Protein AF-A0A7S0G6J6-F1 (afdb_monomer_lite)

Sequence (186 aa):
PRSLKYQLGHYAPQFHGYTQQDAQELMAFLMDGLHEDLNRIMNKPVVEAVEGGRNEPDDLVAEKAWKNHKLRNDSIIVDLFHGQYKSTVICPTCEKVSVTFDPFMYLTLPLPARVEKTIEVTFVPLPIPNAGKQTPIKYAMKYIPNTTKMRELKHYVAEKTGRNPSKLVIAVKLIYNRLDSRMAFL

Secondary structure (DSSP, 8-state):
-HHHHHHHHHH-GGGSSSS---HHHHHHHHHHHHHHHT-S-SS-------EE-TTS-HHHHHHHHHHHHHTT--SHHHHHH-EEEEEEEE-TTT--EEEEEEEESS--PPPP----EEEEEEE-PPPPTTS--PPPEEEEEEE-TTTS-HHHHHHHHHHHHT--GGG--------TT---TT----

Organism: NCBI:txid101924

pLDDT: mean 85.44, std 15.85, range [28.41, 98.06]

InterPro domains:
  IPR001394 Peptidase C19, ubiquitin carboxyl-terminal hydrolase [PF00443] (1-172)
  IPR028889 Ubiquitin specific protease UPS, catalytic domain [PS50235] (1-186)
  IPR038765 Papain-like cysteine peptidase superfamily [SSF54001] (1-121)
  IPR050185 Ubiquitin carboxyl-terminal hydrolase [PTHR21646] (8-129)

Structure (mmCIF, N/CA/C/O backbone):
data_AF-A0A7S0G6J6-F1
#
_entry.id   AF-A0A7S0G6J6-F1
#
loop_
_atom_site.group_PDB
_atom_site.id
_atom_site.type_symbol
_atom_site.label_atom_id
_atom_site.label_alt_id
_atom_site.label_comp_id
_atom_site.label_asym_id
_atom_site.label_entity_id
_atom_site.label_seq_id
_atom_site.pdbx_PDB_ins_code
_atom_site.Cartn_x
_atom_site.Cartn_y
_atom_site.Cartn_z
_atom_site.occupancy
_atom_site.B_iso_or_equiv
_atom_site.auth_seq_id
_atom_site.auth_comp_id
_atom_site.auth_asym_id
_atom_site.auth_atom_id
_atom_site.pdbx_PDB_model_num
ATOM 1 N N . PRO A 1 1 ? 19.194 -18.603 11.637 1.00 87.94 1 PRO A N 1
ATOM 2 C CA . PRO A 1 1 ? 19.906 -18.480 10.335 1.00 87.94 1 PRO A CA 1
ATOM 3 C C . PRO A 1 1 ? 21.051 -17.440 10.402 1.00 87.94 1 PRO A C 1
ATOM 5 O O . PRO A 1 1 ? 20.869 -16.287 10.026 1.00 87.94 1 PRO A O 1
ATOM 8 N N . ARG A 1 2 ? 22.222 -17.832 10.940 1.00 94.44 2 ARG A N 1
ATOM 9 C CA . ARG A 1 2 ? 23.324 -16.898 11.269 1.00 94.44 2 ARG A CA 1
ATOM 10 C C . ARG A 1 2 ? 23.872 -16.150 10.046 1.00 94.44 2 ARG A C 1
ATOM 12 O O . ARG A 1 2 ? 23.971 -14.932 10.099 1.00 94.44 2 ARG A O 1
ATOM 19 N N . SER A 1 3 ? 24.151 -16.857 8.948 1.00 96.00 3 SER A N 1
ATOM 20 C CA . SER A 1 3 ? 24.692 -16.246 7.724 1.00 96.00 3 SER A CA 1
ATOM 21 C C . SER A 1 3 ? 23.719 -15.244 7.100 1.00 96.00 3 SER A C 1
ATOM 23 O O . SER A 1 3 ? 24.112 -14.129 6.785 1.00 96.00 3 SER A O 1
ATOM 25 N N . LEU A 1 4 ? 22.431 -15.599 7.011 1.00 93.81 4 LEU A N 1
ATOM 26 C CA . LEU A 1 4 ? 21.391 -14.695 6.510 1.00 93.81 4 LEU A CA 1
ATOM 27 C C . LEU A 1 4 ? 21.261 -13.441 7.385 1.00 93.81 4 LEU A C 1
ATOM 29 O O . LEU A 1 4 ? 21.213 -12.337 6.865 1.00 93.81 4 LEU A O 1
ATOM 33 N N . LYS A 1 5 ? 21.254 -13.595 8.716 1.00 94.56 5 LYS A N 1
ATOM 34 C CA . LYS A 1 5 ? 21.187 -12.466 9.658 1.00 94.56 5 LYS A CA 1
ATOM 35 C C . LYS A 1 5 ? 22.377 -11.516 9.505 1.00 94.56 5 LYS A C 1
ATOM 37 O O . LYS A 1 5 ? 22.199 -10.308 9.619 1.00 94.56 5 LYS A O 1
ATOM 42 N N . TYR A 1 6 ? 23.568 -12.060 9.263 1.00 94.69 6 TYR A N 1
ATOM 43 C CA . TYR A 1 6 ? 24.762 -11.260 9.010 1.00 94.69 6 TYR A CA 1
ATOM 44 C C . TYR A 1 6 ? 24.630 -10.450 7.714 1.00 94.69 6 TYR A C 1
ATOM 46 O O . TYR A 1 6 ? 24.825 -9.240 7.747 1.00 94.69 6 TYR A O 1
ATOM 54 N N . GLN A 1 7 ? 24.226 -11.093 6.612 1.00 94.19 7 GLN A N 1
ATOM 55 C CA . GLN A 1 7 ? 24.025 -10.415 5.325 1.00 94.19 7 GLN A CA 1
ATOM 56 C C . GLN A 1 7 ? 22.925 -9.349 5.407 1.00 94.19 7 GLN A C 1
ATOM 58 O O . GLN A 1 7 ? 23.150 -8.202 5.038 1.00 94.19 7 GLN A O 1
ATOM 63 N N . LEU A 1 8 ? 21.773 -9.674 6.000 1.00 94.25 8 LEU A N 1
ATOM 64 C CA . LEU A 1 8 ? 20.692 -8.710 6.233 1.00 94.25 8 LEU A CA 1
ATOM 65 C C . LEU A 1 8 ? 21.173 -7.483 7.011 1.00 94.25 8 LEU A C 1
ATOM 67 O O . LEU A 1 8 ? 20.914 -6.362 6.600 1.00 94.25 8 LEU A O 1
ATOM 71 N N . GLY A 1 9 ? 21.909 -7.685 8.107 1.00 93.88 9 GLY A N 1
ATOM 72 C CA . GLY A 1 9 ? 22.440 -6.586 8.915 1.00 93.88 9 GLY A CA 1
ATOM 73 C C . GLY A 1 9 ? 23.559 -5.785 8.243 1.00 93.88 9 GLY A C 1
ATOM 74 O O . GLY A 1 9 ? 23.909 -4.720 8.748 1.00 93.88 9 GLY A O 1
ATOM 75 N N . HIS A 1 10 ? 24.145 -6.296 7.157 1.00 93.88 10 HIS A N 1
ATOM 76 C CA . HIS A 1 10 ? 25.127 -5.579 6.346 1.00 93.88 10 HIS A CA 1
ATOM 77 C C . HIS A 1 10 ? 24.443 -4.606 5.378 1.00 93.88 10 HIS A C 1
ATOM 79 O O . HIS A 1 10 ? 24.839 -3.446 5.310 1.00 93.88 10 HIS A O 1
ATOM 85 N N . TYR A 1 11 ? 23.394 -5.056 4.682 1.00 93.38 11 TYR A N 1
ATOM 86 C CA . TYR A 1 11 ? 22.662 -4.229 3.715 1.00 93.38 11 TYR A CA 1
ATOM 87 C C . TYR A 1 11 ? 21.571 -3.352 4.353 1.00 93.38 11 TYR A C 1
ATOM 89 O O . TYR A 1 11 ? 21.269 -2.280 3.839 1.00 93.38 11 TYR A O 1
ATOM 97 N N . ALA A 1 12 ? 21.014 -3.769 5.491 1.00 94.00 12 ALA A N 1
ATOM 98 C CA . ALA A 1 12 ? 20.021 -3.031 6.268 1.00 94.00 12 ALA A CA 1
ATOM 99 C C . ALA A 1 12 ? 20.458 -2.956 7.744 1.00 94.00 12 ALA A C 1
ATOM 101 O O . ALA A 1 12 ? 20.149 -3.847 8.548 1.00 94.00 12 ALA A O 1
ATOM 102 N N . PRO A 1 13 ? 21.195 -1.894 8.130 1.00 93.50 13 PRO A N 1
ATOM 103 C CA . PRO A 1 13 ? 21.767 -1.750 9.468 1.00 93.50 13 PRO A CA 1
ATOM 104 C C . PRO A 1 13 ? 20.753 -1.823 10.618 1.00 93.50 13 PRO A C 1
ATOM 106 O O . PRO A 1 13 ? 21.118 -2.242 11.719 1.00 93.50 13 PRO A O 1
ATOM 109 N N . GLN A 1 14 ? 19.475 -1.488 10.391 1.00 93.25 14 GLN A N 1
ATOM 110 C CA . GLN A 1 14 ? 18.424 -1.628 11.408 1.00 93.25 14 GLN A CA 1
ATOM 111 C C . GLN A 1 14 ? 18.235 -3.084 11.869 1.00 93.25 14 GLN A C 1
ATOM 113 O O . GLN A 1 14 ? 17.872 -3.341 13.020 1.00 93.25 14 GLN A O 1
ATOM 118 N N . PHE A 1 15 ? 18.574 -4.053 11.013 1.00 94.31 15 PHE A N 1
ATOM 119 C CA . PHE A 1 15 ? 18.536 -5.476 11.334 1.00 94.31 15 PHE A CA 1
ATOM 120 C C . PHE A 1 15 ? 19.872 -6.002 11.872 1.00 94.31 15 PHE A C 1
ATOM 122 O O . PHE A 1 15 ? 20.008 -7.212 12.036 1.00 94.31 15 PHE A O 1
ATOM 129 N N . HIS A 1 16 ? 20.871 -5.161 12.170 1.00 92.88 16 HIS A N 1
ATOM 130 C CA . HIS A 1 16 ? 22.178 -5.615 12.669 1.00 92.88 16 HIS A CA 1
ATOM 131 C C . HIS A 1 16 ? 22.118 -6.124 14.119 1.00 92.88 16 HIS A C 1
ATOM 133 O O . HIS A 1 16 ? 22.737 -7.136 14.455 1.00 92.88 16 HIS A O 1
ATOM 139 N N . GLY A 1 17 ? 21.321 -5.470 14.967 1.00 91.81 17 GLY A N 1
ATOM 140 C CA . GLY A 1 17 ? 21.194 -5.787 16.390 1.00 91.81 17 GLY A CA 1
ATOM 141 C C . GLY A 1 17 ? 20.375 -7.045 16.707 1.00 91.81 17 GLY A C 1
ATOM 142 O O . GLY A 1 17 ? 20.085 -7.875 15.841 1.00 91.81 17 GLY A O 1
ATOM 143 N N . TYR A 1 18 ? 20.003 -7.166 17.983 1.00 93.19 18 TYR A N 1
ATOM 144 C CA . TYR A 1 18 ? 19.164 -8.243 18.534 1.00 93.19 18 TYR A CA 1
ATOM 145 C C . TYR A 1 18 ? 17.857 -7.717 19.149 1.00 93.19 18 TYR A C 1
ATOM 147 O O . TYR A 1 18 ? 17.201 -8.413 19.920 1.00 93.19 18 TYR A O 1
ATOM 155 N N . THR A 1 19 ? 17.492 -6.472 18.843 1.00 95.31 19 THR A N 1
ATOM 156 C CA . THR A 1 19 ? 16.206 -5.893 19.236 1.00 95.31 19 THR A CA 1
ATOM 157 C C . THR A 1 19 ? 15.068 -6.532 18.446 1.00 95.31 19 THR A C 1
ATOM 159 O O . THR A 1 19 ? 15.276 -7.089 17.368 1.00 95.31 19 THR A O 1
ATOM 162 N N . GLN A 1 20 ? 13.852 -6.452 18.987 1.00 96.25 20 GLN A N 1
ATOM 163 C CA . GLN A 1 20 ? 12.656 -6.805 18.225 1.00 96.25 20 GLN A CA 1
ATOM 164 C C . GLN A 1 20 ? 12.470 -5.813 17.073 1.00 96.25 20 GLN A C 1
ATOM 166 O O . GLN A 1 20 ? 12.792 -4.636 17.222 1.00 96.25 20 GLN A O 1
ATOM 171 N N . GLN A 1 21 ? 11.981 -6.312 15.940 1.00 95.38 21 GLN A N 1
ATOM 172 C CA . GLN A 1 21 ? 11.765 -5.545 14.714 1.00 95.38 21 GLN A CA 1
ATOM 173 C C . GLN A 1 21 ? 10.428 -5.936 14.088 1.00 95.38 21 GLN A C 1
ATOM 175 O O . GLN A 1 21 ? 9.896 -7.011 14.386 1.00 95.38 21 GLN A O 1
ATOM 180 N N . ASP A 1 22 ? 9.905 -5.077 13.218 1.00 95.75 22 ASP A N 1
ATOM 181 C CA . ASP A 1 22 ? 8.699 -5.373 12.452 1.00 95.75 22 ASP A CA 1
ATOM 182 C C . ASP A 1 22 ? 8.993 -6.442 11.385 1.00 95.75 22 ASP A C 1
ATOM 184 O O . ASP A 1 22 ? 9.907 -6.316 10.565 1.00 95.75 22 ASP A O 1
ATOM 188 N N . ALA A 1 23 ? 8.215 -7.525 11.400 1.00 95.94 23 ALA A N 1
ATOM 189 C CA . ALA A 1 23 ? 8.339 -8.602 10.426 1.00 95.94 23 ALA A CA 1
ATOM 190 C C . ALA A 1 23 ? 7.950 -8.149 9.011 1.00 95.94 23 ALA A C 1
ATOM 192 O O . ALA A 1 23 ? 8.493 -8.676 8.038 1.00 95.94 23 ALA A O 1
ATOM 193 N N . GLN A 1 24 ? 7.039 -7.180 8.889 1.00 95.75 24 GLN A N 1
ATOM 194 C CA . GLN A 1 24 ? 6.639 -6.620 7.602 1.00 95.75 24 GLN A CA 1
ATOM 195 C C . GLN A 1 24 ? 7.791 -5.834 6.971 1.00 95.75 24 GLN A C 1
ATOM 197 O O . GLN A 1 24 ? 8.056 -6.013 5.782 1.00 95.75 24 GLN A O 1
ATOM 202 N N . GLU A 1 25 ? 8.519 -5.043 7.762 1.00 94.94 25 GLU A N 1
ATOM 203 C CA . GLU A 1 25 ? 9.691 -4.305 7.281 1.00 94.94 25 GLU A CA 1
ATOM 204 C C . GLU A 1 25 ? 10.784 -5.270 6.806 1.00 94.94 25 GLU A C 1
ATOM 206 O O . GLU A 1 25 ? 11.332 -5.115 5.713 1.00 94.94 25 GLU A O 1
ATOM 211 N N . LEU A 1 26 ? 11.052 -6.321 7.589 1.00 95.69 26 LEU A N 1
ATOM 212 C CA . LEU A 1 26 ? 12.008 -7.361 7.212 1.00 95.69 26 LEU A CA 1
ATOM 213 C C . LEU A 1 26 ? 11.613 -8.061 5.904 1.00 95.69 26 LEU A C 1
ATOM 215 O O . LEU A 1 26 ? 12.465 -8.284 5.045 1.00 95.69 26 LEU A O 1
ATOM 219 N N . MET A 1 27 ? 10.337 -8.427 5.757 1.00 95.69 27 MET A N 1
ATOM 220 C CA . MET A 1 27 ? 9.818 -9.073 4.550 1.00 95.69 27 MET A CA 1
ATOM 221 C C . MET A 1 27 ? 9.979 -8.166 3.330 1.00 95.69 27 MET A C 1
ATOM 223 O O . MET A 1 27 ? 10.484 -8.623 2.308 1.00 95.69 27 MET A O 1
ATOM 227 N N . ALA A 1 28 ? 9.589 -6.894 3.446 1.00 95.06 28 ALA A N 1
ATOM 228 C CA . ALA A 1 28 ? 9.708 -5.922 2.367 1.00 95.06 28 ALA A CA 1
ATOM 229 C C . ALA A 1 28 ? 11.163 -5.771 1.909 1.00 95.06 28 ALA A C 1
ATOM 231 O O . ALA A 1 28 ? 11.443 -5.863 0.717 1.00 95.06 28 ALA A O 1
ATOM 232 N N . PHE A 1 29 ? 12.088 -5.622 2.861 1.00 95.19 29 PHE A N 1
ATOM 233 C CA . PHE A 1 29 ? 13.510 -5.506 2.562 1.00 95.19 29 PHE A CA 1
ATOM 234 C C . PHE A 1 29 ? 14.069 -6.764 1.887 1.00 95.19 29 PHE A C 1
ATOM 236 O O . PHE A 1 29 ? 14.786 -6.680 0.893 1.00 95.19 29 PHE A O 1
ATOM 243 N N . LEU A 1 30 ? 13.733 -7.945 2.412 1.00 95.12 30 LEU A N 1
ATOM 244 C CA . LEU A 1 30 ? 14.224 -9.203 1.860 1.00 95.12 30 LEU A CA 1
ATOM 245 C C . LEU A 1 30 ? 13.709 -9.436 0.437 1.00 95.12 30 LEU A C 1
ATOM 247 O O . LEU A 1 30 ? 14.468 -9.885 -0.416 1.00 95.12 30 LEU A O 1
ATOM 251 N N . MET A 1 31 ? 12.433 -9.155 0.179 1.00 96.00 31 MET A N 1
ATOM 252 C CA . MET A 1 31 ? 11.856 -9.345 -1.148 1.00 96.00 31 MET A CA 1
ATOM 253 C C . MET A 1 31 ? 12.401 -8.348 -2.172 1.00 96.00 31 MET A C 1
ATOM 255 O O . MET A 1 31 ? 12.616 -8.744 -3.313 1.00 96.00 31 MET A O 1
ATOM 259 N N . ASP A 1 32 ? 12.659 -7.101 -1.774 1.00 95.44 32 ASP A N 1
ATOM 260 C CA . ASP A 1 32 ? 13.317 -6.107 -2.630 1.00 95.44 32 ASP A CA 1
ATOM 261 C C . ASP A 1 32 ? 14.763 -6.520 -2.953 1.00 95.44 32 ASP A C 1
ATOM 263 O O . ASP A 1 32 ? 15.148 -6.577 -4.117 1.00 95.44 32 ASP A O 1
ATOM 267 N N . GLY A 1 33 ? 15.530 -6.956 -1.947 1.00 95.56 33 GLY A N 1
ATOM 268 C CA . GLY A 1 33 ? 16.883 -7.480 -2.162 1.00 95.56 33 GLY A CA 1
ATOM 269 C C . GLY A 1 33 ? 16.909 -8.701 -3.089 1.00 95.56 33 GLY A C 1
ATOM 270 O O . GLY A 1 33 ? 17.695 -8.750 -4.031 1.00 95.56 33 GLY A O 1
ATOM 271 N N . LEU A 1 34 ? 16.001 -9.663 -2.883 1.00 96.19 34 LEU A N 1
ATOM 272 C CA . LEU A 1 34 ? 15.860 -10.823 -3.771 1.00 96.19 34 LEU A CA 1
ATOM 273 C C . LEU A 1 34 ? 15.404 -10.430 -5.179 1.00 96.19 34 LEU A C 1
ATOM 275 O O . LEU A 1 34 ? 15.805 -11.075 -6.146 1.00 96.19 34 LEU A O 1
ATOM 279 N N . HIS A 1 35 ? 14.547 -9.416 -5.306 1.00 97.31 35 HIS A N 1
ATOM 280 C CA . HIS A 1 35 ? 14.129 -8.896 -6.601 1.00 97.31 35 HIS A CA 1
ATOM 281 C C . HIS A 1 35 ? 15.330 -8.349 -7.368 1.00 97.31 35 HIS A C 1
ATOM 283 O O . HIS A 1 35 ? 15.519 -8.734 -8.521 1.00 97.31 35 HIS A O 1
ATOM 289 N N . GLU A 1 36 ? 16.128 -7.495 -6.732 1.00 96.19 36 GLU A N 1
ATOM 290 C CA . GLU A 1 36 ? 17.290 -6.856 -7.347 1.00 96.19 36 GLU A CA 1
ATOM 291 C C . GLU A 1 36 ? 18.386 -7.870 -7.702 1.00 96.19 36 GLU A C 1
ATOM 293 O O . GLU A 1 36 ? 18.880 -7.852 -8.830 1.00 96.19 36 GLU A O 1
ATOM 298 N N . ASP A 1 37 ? 18.690 -8.822 -6.813 1.00 96.06 37 ASP A N 1
ATOM 299 C CA . ASP A 1 37 ? 19.673 -9.887 -7.073 1.00 96.06 37 ASP A CA 1
ATOM 300 C C . ASP A 1 37 ? 19.253 -10.825 -8.219 1.00 96.06 37 ASP A C 1
ATOM 302 O O . ASP A 1 37 ? 20.099 -11.403 -8.906 1.00 96.06 37 ASP A O 1
ATOM 306 N N . LEU A 1 38 ? 17.944 -11.002 -8.429 1.00 97.25 38 LEU A N 1
ATOM 307 C CA . LEU A 1 38 ? 17.377 -11.876 -9.462 1.00 97.25 38 LEU A CA 1
ATOM 308 C C . LEU A 1 38 ? 16.812 -11.097 -10.657 1.00 97.25 38 LEU A C 1
ATOM 310 O O . LEU A 1 38 ? 16.104 -11.681 -11.489 1.00 97.25 38 LEU A O 1
ATOM 314 N N . ASN A 1 39 ? 17.082 -9.794 -10.745 1.00 97.88 39 ASN A N 1
ATOM 315 C CA . ASN A 1 39 ? 16.586 -8.967 -11.832 1.00 97.88 39 ASN A CA 1
ATOM 316 C C . ASN A 1 39 ? 17.320 -9.329 -13.129 1.00 97.88 39 ASN A C 1
ATOM 318 O O . ASN A 1 39 ? 18.539 -9.230 -13.243 1.00 97.88 39 ASN A O 1
ATOM 322 N N . ARG A 1 40 ? 16.553 -9.745 -14.135 1.00 97.56 40 ARG A N 1
ATOM 323 C CA . ARG A 1 40 ? 17.022 -10.078 -15.484 1.00 97.56 40 ARG A CA 1
ATOM 324 C C . ARG A 1 40 ? 17.458 -8.814 -16.238 1.00 97.56 40 ARG A C 1
ATOM 326 O O . ARG A 1 40 ? 18.223 -8.904 -17.199 1.00 97.56 40 ARG A O 1
ATOM 333 N N . ILE A 1 41 ? 16.992 -7.637 -15.808 1.00 95.94 41 ILE A N 1
ATOM 334 C CA . ILE A 1 41 ? 17.378 -6.338 -16.365 1.00 95.94 41 ILE A CA 1
ATOM 335 C C . ILE A 1 41 ? 18.593 -5.779 -15.617 1.00 95.94 41 ILE A C 1
ATOM 337 O O . ILE A 1 41 ? 18.468 -5.208 -14.538 1.00 95.94 41 ILE A O 1
ATOM 341 N N . MET A 1 42 ? 19.769 -5.869 -16.240 1.00 93.06 42 MET A N 1
ATOM 342 C CA . MET A 1 42 ? 21.024 -5.370 -15.654 1.00 93.06 42 MET A CA 1
ATOM 343 C C . MET A 1 42 ? 21.201 -3.852 -15.809 1.00 93.06 42 MET A C 1
ATOM 345 O O . MET A 1 42 ? 21.699 -3.178 -14.913 1.00 93.06 42 MET A O 1
ATOM 349 N N . ASN A 1 43 ? 20.789 -3.301 -16.955 1.00 94.62 43 ASN A N 1
ATOM 350 C CA . ASN A 1 43 ? 20.910 -1.878 -17.272 1.00 94.62 43 ASN A CA 1
ATOM 351 C C . ASN A 1 43 ? 19.517 -1.261 -17.337 1.00 94.62 43 ASN A C 1
ATOM 353 O O . ASN A 1 43 ? 18.827 -1.399 -18.346 1.00 94.62 43 ASN A O 1
ATOM 357 N N . LYS A 1 44 ? 19.097 -0.599 -16.258 1.00 94.38 44 LYS A N 1
ATOM 358 C CA . LYS A 1 44 ? 17.747 -0.034 -16.150 1.00 94.38 44 LYS A CA 1
ATOM 359 C C . LYS A 1 44 ? 17.626 1.202 -17.057 1.00 94.38 44 LYS A C 1
ATOM 361 O O . LYS A 1 44 ? 18.280 2.207 -16.770 1.00 94.38 44 LYS A O 1
ATOM 366 N N . PRO A 1 45 ? 16.806 1.169 -18.125 1.00 93.81 45 PRO A N 1
ATOM 367 C CA . PRO A 1 45 ? 16.612 2.338 -18.973 1.00 93.81 45 PRO A CA 1
ATOM 368 C C . PRO A 1 45 ? 15.888 3.452 -18.210 1.00 93.81 45 PRO A C 1
ATOM 370 O O . PRO A 1 45 ? 15.161 3.205 -17.240 1.00 93.81 45 PRO A O 1
ATOM 373 N N . VAL A 1 46 ? 16.065 4.689 -18.677 1.00 91.69 46 VAL A N 1
ATOM 374 C CA . VAL A 1 46 ? 15.213 5.808 -18.264 1.00 91.69 46 VAL A CA 1
ATOM 375 C C . VAL A 1 46 ? 13.856 5.612 -18.925 1.00 91.69 46 VAL A C 1
ATOM 377 O O . VAL A 1 46 ? 13.769 5.442 -20.139 1.00 91.69 46 VAL A O 1
ATOM 380 N N . VAL A 1 47 ? 12.805 5.607 -18.115 1.00 92.25 47 VAL A N 1
ATOM 381 C CA . VAL A 1 47 ? 11.436 5.385 -18.569 1.00 92.25 47 VAL A CA 1
ATOM 382 C C . VAL A 1 47 ? 10.581 6.535 -18.066 1.00 92.25 47 VAL A C 1
ATOM 384 O O . VAL A 1 47 ? 10.663 6.902 -16.894 1.00 92.25 47 VAL A O 1
ATOM 387 N N . GLU A 1 48 ? 9.784 7.117 -18.956 1.00 90.00 48 GLU A N 1
ATOM 388 C CA . GLU A 1 48 ? 8.881 8.209 -18.606 1.00 90.00 48 GLU A CA 1
ATOM 389 C C . GLU A 1 48 ? 7.704 7.704 -17.767 1.00 90.00 48 GLU A C 1
ATOM 391 O O . GLU A 1 48 ? 7.192 6.593 -17.966 1.00 90.00 48 GLU A O 1
ATOM 396 N N . ALA A 1 49 ? 7.269 8.543 -16.827 1.00 87.19 49 ALA A N 1
ATOM 397 C CA . ALA A 1 49 ? 6.075 8.282 -16.043 1.00 87.19 49 ALA A CA 1
ATOM 398 C C . ALA A 1 49 ? 4.845 8.262 -16.959 1.00 87.19 49 ALA A C 1
ATOM 400 O O . ALA A 1 49 ? 4.686 9.104 -17.844 1.00 87.19 49 ALA A O 1
ATOM 401 N N . VAL A 1 50 ? 3.977 7.277 -16.744 1.00 90.88 50 VAL A N 1
ATOM 402 C CA . VAL A 1 50 ? 2.713 7.151 -17.465 1.00 90.88 50 VAL A CA 1
ATOM 403 C C . VAL A 1 50 ? 1.622 7.719 -16.571 1.00 90.88 50 VAL A C 1
ATOM 405 O O . VAL A 1 50 ? 1.325 7.148 -15.525 1.00 90.88 50 VAL A O 1
ATOM 408 N N . GLU A 1 51 ? 1.032 8.832 -16.992 1.00 89.31 51 GLU A N 1
ATOM 409 C CA . GLU A 1 51 ? -0.126 9.436 -16.337 1.00 89.31 51 GLU A CA 1
ATOM 410 C C . GLU A 1 51 ? -1.305 9.436 -17.309 1.00 89.31 51 GLU A C 1
ATOM 412 O O . GLU A 1 51 ? -1.170 9.891 -18.445 1.00 89.31 51 GLU A O 1
ATOM 417 N N . GLY A 1 52 ? -2.445 8.918 -16.859 1.00 89.12 52 GLY A N 1
ATOM 418 C CA . GLY A 1 52 ? -3.701 8.927 -17.598 1.00 89.12 52 GLY A CA 1
ATOM 419 C C . GLY A 1 52 ? -4.553 10.151 -17.265 1.00 89.12 52 GLY A C 1
ATOM 420 O O . GLY A 1 52 ? -4.624 10.600 -16.115 1.00 89.12 52 GLY A O 1
ATOM 421 N N . GLY A 1 53 ? -5.230 10.680 -18.283 1.00 88.31 53 GLY A N 1
ATOM 422 C CA . GLY A 1 53 ? -6.235 11.737 -18.141 1.00 88.31 53 GLY A CA 1
ATOM 423 C C . GLY A 1 53 ? -7.651 11.210 -17.870 1.00 88.31 53 GLY A C 1
ATOM 424 O O . GLY A 1 53 ? -7.926 10.019 -17.960 1.00 88.31 53 GLY A O 1
ATOM 425 N N . ARG A 1 54 ? -8.601 12.123 -17.604 1.00 85.38 54 ARG A N 1
ATOM 426 C CA . ARG A 1 54 ? -10.017 11.799 -17.298 1.00 85.38 54 ARG A CA 1
ATOM 427 C C . ARG A 1 54 ? -10.710 10.928 -18.363 1.00 85.38 54 ARG A C 1
ATOM 429 O O . ARG A 1 54 ? -11.609 10.173 -18.019 1.00 85.38 54 ARG A O 1
ATOM 436 N N . ASN A 1 55 ? -10.324 11.070 -19.630 1.00 87.75 55 ASN A N 1
ATOM 437 C CA . ASN A 1 55 ? -10.984 10.417 -20.767 1.00 87.75 55 ASN A CA 1
ATOM 438 C C . ASN A 1 55 ? -10.136 9.299 -21.393 1.00 87.75 55 ASN A C 1
ATOM 440 O O . ASN A 1 55 ? -10.486 8.801 -22.462 1.00 87.75 55 ASN A O 1
ATOM 444 N N . GLU A 1 56 ? -9.009 8.939 -20.781 1.00 89.50 56 GLU A N 1
ATOM 445 C CA . GLU A 1 56 ? -8.162 7.869 -21.299 1.00 89.50 56 GLU A CA 1
ATOM 446 C C . GLU A 1 56 ? -8.628 6.506 -20.770 1.00 89.50 56 GLU A C 1
ATOM 448 O O . GLU A 1 56 ? -8.977 6.400 -19.592 1.00 89.50 56 GLU A O 1
ATOM 453 N N . PRO A 1 57 ? -8.654 5.456 -21.610 1.00 94.19 57 PRO A N 1
ATOM 454 C CA . PRO A 1 57 ? -9.015 4.119 -21.157 1.00 94.19 57 PRO A CA 1
ATOM 455 C C . PRO A 1 57 ? -7.994 3.577 -20.155 1.00 94.19 57 PRO A C 1
ATOM 457 O O . PRO A 1 57 ? -6.818 3.417 -20.488 1.00 94.19 57 PRO A O 1
ATOM 460 N N . ASP A 1 58 ? -8.467 3.240 -18.955 1.00 94.69 58 ASP A N 1
ATOM 461 C CA . ASP A 1 58 ? -7.648 2.709 -17.862 1.00 94.69 58 ASP A CA 1
ATOM 462 C C . ASP A 1 58 ? -6.777 1.526 -18.300 1.00 94.69 58 ASP A C 1
ATOM 464 O O . ASP A 1 58 ? -5.590 1.504 -17.993 1.00 94.69 58 ASP A O 1
ATOM 468 N N . ASP A 1 59 ? -7.335 0.580 -19.062 1.00 95.56 59 ASP A N 1
ATOM 469 C CA . ASP A 1 59 ? -6.628 -0.633 -19.490 1.00 95.56 59 ASP A CA 1
ATOM 470 C C . ASP A 1 59 ? -5.377 -0.318 -20.327 1.00 95.56 59 ASP A C 1
ATOM 472 O O . ASP A 1 59 ? -4.332 -0.946 -20.154 1.00 95.56 59 ASP A O 1
ATOM 476 N N . LEU A 1 60 ? -5.449 0.697 -21.199 1.00 94.81 60 LEU A N 1
ATOM 477 C CA . LEU A 1 60 ? -4.322 1.100 -22.048 1.00 94.81 60 LEU A CA 1
ATOM 478 C C . LEU A 1 60 ? -3.223 1.782 -21.230 1.00 94.81 60 LEU A C 1
ATOM 480 O O . LEU A 1 60 ? -2.032 1.534 -21.446 1.00 94.81 60 LEU A O 1
ATOM 484 N N . VAL A 1 61 ? -3.618 2.641 -20.287 1.00 95.31 61 VAL A N 1
ATOM 485 C CA . VAL A 1 61 ? -2.690 3.346 -19.394 1.00 95.31 61 VAL A CA 1
ATOM 486 C C . VAL A 1 61 ? -2.023 2.344 -18.445 1.00 95.31 61 VAL A C 1
ATOM 488 O O . VAL A 1 61 ? -0.802 2.383 -18.280 1.00 95.31 61 VAL A O 1
ATOM 491 N N . ALA A 1 62 ? -2.793 1.399 -17.899 1.00 96.62 62 ALA A N 1
ATOM 492 C CA . ALA A 1 62 ? -2.318 0.314 -17.047 1.00 96.62 62 ALA A CA 1
ATOM 493 C C . ALA A 1 62 ? -1.307 -0.579 -17.774 1.00 96.62 62 ALA A C 1
ATOM 495 O O . ALA A 1 62 ? -0.208 -0.806 -17.260 1.00 96.62 62 ALA A O 1
ATOM 496 N N . GLU A 1 63 ? -1.630 -1.028 -18.993 1.00 96.88 63 GLU A N 1
ATOM 497 C CA . GLU A 1 63 ? -0.741 -1.868 -19.800 1.00 96.88 63 GLU A CA 1
ATOM 498 C C . GLU A 1 63 ? 0.561 -1.131 -20.140 1.00 96.88 63 GLU A C 1
ATOM 500 O O . GLU A 1 63 ? 1.650 -1.703 -20.026 1.00 96.88 63 GLU A O 1
ATOM 505 N N . LYS A 1 64 ? 0.479 0.153 -20.515 1.00 95.94 64 LYS A N 1
ATOM 506 C CA . LYS A 1 64 ? 1.663 0.980 -20.784 1.00 95.94 64 LYS A CA 1
ATOM 507 C C . LYS A 1 64 ? 2.520 1.155 -19.527 1.00 95.94 64 LYS A C 1
ATOM 509 O O . LYS A 1 64 ? 3.736 0.975 -19.594 1.00 95.94 64 LYS A O 1
ATOM 514 N N . ALA A 1 65 ? 1.905 1.447 -18.382 1.00 96.62 65 ALA A N 1
ATOM 515 C CA . ALA A 1 65 ? 2.601 1.562 -17.103 1.00 96.62 65 ALA A CA 1
ATOM 516 C C . ALA A 1 65 ? 3.254 0.233 -16.685 1.00 96.62 65 ALA A C 1
ATOM 518 O O . ALA A 1 65 ? 4.397 0.221 -16.228 1.00 96.62 65 ALA A O 1
ATOM 519 N N . TRP A 1 66 ? 2.581 -0.898 -16.911 1.00 97.19 66 TRP A N 1
ATOM 520 C CA . TRP A 1 66 ? 3.116 -2.219 -16.587 1.00 97.19 66 TRP A CA 1
ATOM 521 C C . TRP A 1 66 ? 4.281 -2.614 -17.496 1.00 97.19 66 TRP A C 1
ATOM 523 O O . TRP A 1 66 ? 5.301 -3.110 -17.017 1.00 97.19 66 TRP A O 1
ATOM 533 N N . LYS A 1 67 ? 4.183 -2.331 -18.801 1.00 96.44 67 LYS A N 1
ATOM 534 C CA . LYS A 1 67 ? 5.309 -2.483 -19.738 1.00 96.44 67 LYS A CA 1
ATOM 535 C C . LYS A 1 67 ? 6.509 -1.658 -19.274 1.00 96.44 67 LYS A C 1
ATOM 537 O O . LYS A 1 67 ? 7.612 -2.192 -19.197 1.00 96.44 67 LYS A O 1
ATOM 542 N N . ASN A 1 68 ? 6.283 -0.403 -18.889 1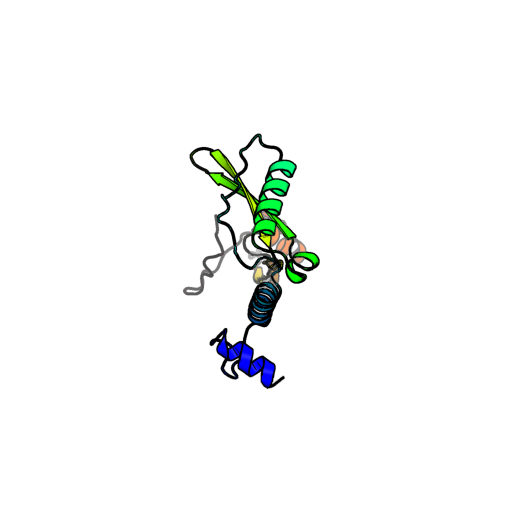.00 96.12 68 ASN A N 1
ATOM 543 C CA . ASN A 1 68 ? 7.317 0.484 -18.358 1.00 96.12 68 ASN A CA 1
ATOM 544 C C . ASN A 1 68 ? 7.958 -0.053 -17.066 1.00 96.12 68 ASN A C 1
ATOM 546 O O . ASN A 1 68 ? 9.180 0.010 -16.919 1.00 96.12 68 ASN A O 1
ATOM 550 N N . HIS A 1 69 ? 7.165 -0.637 -16.163 1.00 96.75 69 HIS A N 1
ATOM 551 C CA . HIS A 1 69 ? 7.671 -1.328 -14.973 1.00 96.75 69 HIS A CA 1
ATOM 552 C C . HIS A 1 69 ? 8.548 -2.531 -15.350 1.00 96.75 69 HIS A C 1
ATOM 554 O O . HIS A 1 69 ? 9.685 -2.629 -14.885 1.00 96.75 69 HIS A O 1
ATOM 560 N N . LYS A 1 70 ? 8.079 -3.395 -16.261 1.00 96.44 70 LYS A N 1
ATOM 561 C CA . LYS A 1 70 ? 8.816 -4.589 -16.712 1.00 96.44 70 LYS A CA 1
ATOM 562 C C . LYS A 1 70 ? 10.104 -4.284 -17.480 1.00 96.44 70 LYS A C 1
ATOM 564 O O . LYS A 1 70 ? 11.022 -5.094 -17.447 1.00 96.44 70 LYS A O 1
ATOM 569 N N . LEU A 1 71 ? 10.214 -3.119 -18.125 1.00 96.62 71 LEU A N 1
ATOM 570 C CA . LEU A 1 71 ? 11.463 -2.678 -18.766 1.00 96.62 71 LEU A CA 1
ATOM 571 C C . LEU A 1 71 ? 12.612 -2.478 -17.771 1.00 96.62 71 LEU A C 1
ATOM 573 O O . LEU A 1 71 ? 13.771 -2.474 -18.179 1.00 96.62 71 LEU A O 1
ATOM 577 N N . ARG A 1 72 ? 12.304 -2.268 -16.487 1.00 96.69 72 ARG A N 1
ATOM 578 C CA . ARG A 1 72 ? 13.291 -2.031 -15.422 1.00 96.69 72 ARG A CA 1
ATOM 579 C C . ARG A 1 72 ? 13.341 -3.170 -14.406 1.00 96.69 72 ARG A C 1
ATOM 581 O O . ARG A 1 72 ? 14.375 -3.362 -13.770 1.00 96.69 72 ARG A O 1
ATOM 588 N N . ASN A 1 73 ? 12.235 -3.896 -14.259 1.00 97.19 73 ASN A N 1
ATOM 589 C CA . ASN A 1 73 ? 12.017 -4.872 -13.203 1.00 97.19 73 ASN A CA 1
ATOM 590 C C . ASN A 1 73 ? 11.468 -6.169 -13.807 1.00 97.19 73 ASN A C 1
ATOM 592 O O . ASN A 1 73 ? 10.268 -6.287 -14.061 1.00 97.19 73 ASN A O 1
ATOM 596 N N . ASP A 1 74 ? 12.339 -7.155 -14.009 1.00 97.31 74 ASP A N 1
ATOM 597 C CA . ASP A 1 74 ? 11.948 -8.470 -14.519 1.00 97.31 74 ASP A CA 1
ATOM 598 C C . ASP A 1 74 ? 12.625 -9.565 -13.698 1.00 97.31 74 ASP A C 1
ATOM 600 O O . ASP A 1 74 ? 13.823 -9.794 -13.802 1.00 97.31 74 ASP A O 1
ATOM 604 N N . SER A 1 75 ? 11.872 -10.230 -12.828 1.00 98.06 75 SER A N 1
ATOM 605 C CA . SER A 1 75 ? 12.398 -11.279 -11.950 1.00 98.06 75 SER A CA 1
ATOM 606 C C . SER A 1 75 ? 11.273 -12.210 -11.517 1.00 98.06 75 SER A C 1
ATOM 608 O O . SER A 1 75 ? 10.097 -11.865 -11.635 1.00 98.06 75 SER A O 1
ATOM 610 N N . ILE A 1 76 ? 11.628 -13.335 -10.895 1.00 97.56 76 ILE A N 1
ATOM 611 C CA . ILE A 1 76 ? 10.635 -14.229 -10.287 1.00 97.56 76 ILE A CA 1
ATOM 612 C C . ILE A 1 76 ? 9.801 -13.541 -9.191 1.00 97.56 76 ILE A C 1
ATOM 614 O O . ILE A 1 76 ? 8.643 -13.896 -8.991 1.00 97.56 76 ILE A O 1
ATOM 618 N N . ILE A 1 77 ? 10.354 -12.533 -8.504 1.00 97.75 77 ILE A N 1
ATOM 619 C CA . ILE A 1 77 ? 9.612 -11.768 -7.494 1.00 97.75 77 ILE A CA 1
ATOM 620 C C . ILE A 1 77 ? 8.517 -10.927 -8.155 1.00 97.75 77 ILE A C 1
ATOM 622 O O . ILE A 1 77 ? 7.388 -10.898 -7.668 1.00 97.75 77 ILE A O 1
ATOM 626 N N . VAL A 1 78 ? 8.821 -10.312 -9.301 1.00 97.44 78 VAL A N 1
ATOM 627 C CA . VAL A 1 78 ? 7.834 -9.570 -10.101 1.00 97.44 78 VAL A CA 1
ATOM 628 C C . VAL A 1 78 ? 6.756 -10.514 -10.619 1.00 97.44 78 VAL A C 1
ATOM 630 O O . VAL A 1 78 ? 5.575 -10.206 -10.499 1.00 97.44 78 VAL A O 1
ATOM 633 N N . ASP A 1 79 ? 7.156 -11.679 -11.128 1.00 96.56 79 ASP A N 1
ATOM 634 C CA . ASP A 1 79 ? 6.241 -12.671 -11.699 1.00 96.56 79 ASP A CA 1
ATOM 635 C C . ASP A 1 79 ? 5.233 -13.217 -10.663 1.00 96.56 79 ASP A C 1
ATOM 637 O O . ASP A 1 79 ? 4.096 -13.525 -11.017 1.00 96.56 79 ASP A O 1
ATOM 641 N N . LEU A 1 80 ? 5.635 -13.345 -9.392 1.00 97.56 80 LEU A N 1
ATOM 642 C CA . LEU A 1 80 ? 4.822 -13.983 -8.347 1.00 97.56 80 LEU A CA 1
ATOM 643 C C . LEU A 1 80 ? 4.111 -13.007 -7.407 1.00 97.56 80 LEU A C 1
ATOM 645 O O . LEU A 1 80 ? 3.026 -13.322 -6.918 1.00 97.56 80 LEU A O 1
ATOM 649 N N . PHE A 1 81 ? 4.729 -11.867 -7.101 1.00 97.25 81 PHE A N 1
ATOM 650 C CA . PHE A 1 81 ? 4.281 -10.998 -6.011 1.00 97.25 81 PHE A CA 1
ATOM 651 C C . PHE A 1 81 ? 3.920 -9.590 -6.456 1.00 97.25 81 PHE A C 1
ATOM 653 O O . PHE A 1 81 ? 3.234 -8.895 -5.708 1.00 97.25 81 PHE A O 1
ATOM 660 N N . HIS A 1 82 ? 4.357 -9.144 -7.638 1.00 97.69 82 HIS A N 1
ATOM 661 C CA . HIS A 1 82 ? 4.017 -7.796 -8.065 1.00 97.69 82 HIS A CA 1
ATOM 662 C C . HIS A 1 82 ? 2.614 -7.747 -8.672 1.00 97.69 82 HIS A C 1
ATOM 664 O O . HIS A 1 82 ? 2.289 -8.480 -9.602 1.00 97.69 82 HIS A O 1
ATOM 670 N N . GLY A 1 83 ? 1.800 -6.830 -8.163 1.00 96.56 83 GLY A N 1
ATOM 671 C CA . GLY A 1 83 ? 0.550 -6.387 -8.767 1.00 96.56 83 GLY A CA 1
ATOM 672 C C . GLY A 1 83 ? 0.622 -4.912 -9.150 1.00 96.56 83 GLY A C 1
ATOM 673 O O . GLY A 1 83 ? 1.687 -4.295 -9.105 1.00 96.56 83 GLY A O 1
ATOM 674 N N . GLN A 1 84 ? -0.524 -4.337 -9.509 1.00 97.12 84 GLN A N 1
ATOM 675 C CA . GLN A 1 84 ? -0.638 -2.935 -9.904 1.00 97.12 84 GLN A CA 1
ATOM 676 C C . GLN A 1 84 ? -1.869 -2.286 -9.257 1.00 97.12 84 GLN A C 1
ATOM 678 O O . GLN A 1 84 ? -2.969 -2.840 -9.300 1.00 97.12 84 GLN A O 1
ATOM 683 N N . TYR A 1 85 ? -1.685 -1.121 -8.640 1.00 96.00 85 TYR A N 1
ATOM 684 C CA . TYR A 1 85 ? -2.765 -0.265 -8.160 1.00 96.00 85 TYR A CA 1
ATOM 685 C C . TYR A 1 85 ? -3.253 0.655 -9.269 1.00 96.00 85 TYR A C 1
ATOM 687 O O . TYR A 1 85 ? -2.479 1.046 -10.132 1.00 96.00 85 TYR A O 1
ATOM 695 N N . LYS A 1 86 ? -4.515 1.076 -9.180 1.00 95.44 86 LYS A N 1
ATOM 696 C CA . LYS A 1 86 ? -5.004 2.283 -9.844 1.00 95.44 86 LYS A CA 1
ATOM 697 C C . LYS A 1 86 ? -5.150 3.382 -8.795 1.00 95.44 86 LYS A C 1
ATOM 699 O O . LYS A 1 86 ? -6.035 3.307 -7.941 1.00 95.44 86 LYS A O 1
ATOM 704 N N . SER A 1 87 ? -4.318 4.407 -8.884 1.00 94.88 87 SER A N 1
ATOM 705 C CA . SER A 1 87 ? -4.371 5.591 -8.031 1.00 94.88 87 SER A CA 1
ATOM 706 C C . SER A 1 87 ? -5.062 6.716 -8.798 1.00 94.88 87 SER A C 1
ATOM 708 O O . SER A 1 87 ? -4.713 7.009 -9.936 1.00 94.88 87 SER A O 1
ATOM 710 N N . THR A 1 88 ? -6.079 7.347 -8.211 1.00 95.19 88 THR A N 1
ATOM 711 C CA . THR A 1 88 ? -6.774 8.485 -8.833 1.00 95.19 88 THR A CA 1
ATOM 712 C C . THR A 1 88 ? -6.742 9.675 -7.895 1.00 95.19 88 THR A C 1
ATOM 714 O O . THR A 1 88 ? -7.323 9.641 -6.810 1.00 95.19 88 THR A O 1
ATOM 717 N N . VAL A 1 89 ? -6.073 10.738 -8.332 1.00 95.12 89 VAL A N 1
ATOM 718 C CA . VAL A 1 89 ? -5.973 11.998 -7.598 1.00 95.12 89 VAL A CA 1
ATOM 719 C C . VAL A 1 89 ? -6.778 13.054 -8.339 1.00 95.12 89 VAL A C 1
ATOM 721 O O . VAL A 1 89 ? -6.568 13.300 -9.526 1.00 95.12 89 VAL A O 1
ATOM 724 N N . ILE A 1 90 ? -7.707 13.688 -7.627 1.00 95.75 90 ILE A N 1
ATOM 725 C CA . ILE A 1 90 ? -8.533 14.774 -8.152 1.00 95.75 90 ILE A CA 1
ATOM 726 C C . ILE A 1 90 ? -8.152 16.045 -7.407 1.00 95.75 90 ILE A C 1
ATOM 728 O O . ILE A 1 90 ? -8.281 16.117 -6.183 1.00 95.75 90 ILE A O 1
ATOM 732 N N . CYS A 1 91 ? -7.672 17.052 -8.136 1.00 95.25 91 CYS A N 1
ATOM 733 C CA . CYS A 1 91 ? -7.386 18.348 -7.537 1.00 95.25 91 CYS A CA 1
ATOM 734 C C . CYS A 1 91 ? -8.702 19.015 -7.095 1.00 95.25 91 CYS A C 1
ATOM 736 O O . CYS A 1 91 ? -9.572 19.222 -7.941 1.00 95.25 91 CYS A O 1
ATOM 738 N N . PRO A 1 92 ? -8.858 19.411 -5.819 1.00 95.38 92 PRO A N 1
ATOM 739 C CA . PRO A 1 92 ? -10.098 20.022 -5.337 1.00 95.38 92 PRO A CA 1
ATOM 740 C C . PRO A 1 92 ? -10.327 21.446 -5.869 1.00 95.38 92 PRO A C 1
ATOM 742 O O . PRO A 1 92 ? -11.434 21.958 -5.765 1.00 95.38 92 PRO A O 1
ATOM 745 N N . THR A 1 93 ? -9.294 22.093 -6.420 1.00 97.25 93 THR A N 1
ATOM 746 C CA . THR A 1 93 ? -9.368 23.481 -6.902 1.00 97.25 93 THR A CA 1
ATOM 747 C C . THR A 1 93 ? -9.643 23.565 -8.400 1.00 97.25 93 THR A C 1
ATOM 749 O O . THR A 1 93 ? -10.473 24.359 -8.825 1.00 97.25 93 THR A O 1
ATOM 752 N N . CYS A 1 94 ? -8.926 22.779 -9.213 1.00 94.88 94 CYS A N 1
ATOM 753 C CA . CYS A 1 94 ? -9.025 22.833 -10.677 1.00 94.88 94 CYS A CA 1
ATOM 754 C C . CYS A 1 94 ? -9.678 21.593 -11.301 1.00 94.88 94 CYS A C 1
ATOM 756 O O . CYS A 1 94 ? -9.715 21.483 -12.522 1.00 94.88 94 CYS A O 1
ATOM 758 N N . GLU A 1 95 ? -10.130 20.637 -10.482 1.00 93.88 95 GLU A N 1
ATOM 759 C CA . GLU A 1 95 ? -10.780 19.383 -10.896 1.00 93.88 95 GLU A CA 1
ATOM 760 C C . GLU A 1 95 ? -9.971 18.500 -11.861 1.00 93.88 95 GLU A C 1
ATOM 762 O O . GLU A 1 95 ? -10.491 17.515 -12.404 1.00 93.88 95 GLU A O 1
ATOM 767 N N . LYS A 1 96 ? -8.680 18.808 -12.058 1.00 93.38 96 LYS A N 1
ATOM 768 C CA . LYS A 1 96 ? -7.768 17.971 -12.834 1.00 93.38 96 LYS A CA 1
ATOM 769 C C . LYS A 1 96 ? -7.721 16.584 -12.201 1.00 93.38 96 LYS A C 1
ATOM 771 O O . LYS A 1 96 ? -7.438 16.447 -11.011 1.00 93.38 96 LYS A O 1
ATOM 776 N N . VAL A 1 97 ? -7.990 15.579 -13.026 1.00 93.81 97 VAL A N 1
ATOM 777 C CA . VAL A 1 97 ? -7.877 14.165 -12.672 1.00 93.81 97 VAL A CA 1
ATOM 778 C C . VAL A 1 97 ? -6.530 13.672 -13.174 1.00 93.81 97 VAL A C 1
ATOM 780 O O . VAL A 1 97 ? -6.217 13.860 -14.350 1.00 93.81 97 VAL A O 1
ATOM 783 N N . SER A 1 98 ? -5.753 13.069 -12.283 1.00 93.88 98 SER A N 1
ATOM 784 C CA . SER A 1 98 ? -4.557 12.304 -12.623 1.00 93.88 98 SER A CA 1
ATOM 785 C C . SER A 1 98 ? -4.772 10.858 -12.200 1.00 93.88 98 SER A C 1
ATOM 787 O O . SER A 1 98 ? -5.125 10.594 -11.044 1.00 93.88 98 SER A O 1
ATOM 789 N N . VAL A 1 99 ? -4.617 9.941 -13.153 1.00 95.69 99 VAL A N 1
ATOM 790 C CA . VAL A 1 99 ? -4.678 8.499 -12.921 1.00 95.69 99 VAL A CA 1
ATOM 791 C C . VAL A 1 99 ? -3.281 7.922 -13.115 1.00 95.69 99 VAL A C 1
ATOM 793 O O . VAL A 1 99 ? -2.702 8.058 -14.190 1.00 95.69 99 VAL A O 1
ATOM 796 N N . THR A 1 100 ? -2.750 7.256 -12.095 1.00 95.44 100 THR A N 1
ATOM 797 C CA . THR A 1 100 ? -1.468 6.543 -12.164 1.00 95.44 100 THR A CA 1
ATOM 798 C C . THR A 1 100 ? -1.669 5.071 -11.847 1.00 95.44 100 THR A C 1
ATOM 800 O O . THR A 1 100 ? -2.597 4.693 -11.125 1.00 95.44 100 THR A O 1
ATOM 803 N N . PHE A 1 101 ? -0.802 4.235 -12.416 1.00 96.88 101 PHE A N 1
ATOM 804 C CA . PHE A 1 101 ? -0.833 2.798 -12.202 1.00 96.88 101 PHE A CA 1
ATOM 805 C C . PHE A 1 101 ? 0.475 2.312 -11.589 1.00 96.88 101 PHE A C 1
ATOM 807 O O . PHE A 1 101 ? 1.465 2.098 -12.290 1.00 96.88 101 PHE A O 1
ATOM 814 N N . ASP A 1 102 ? 0.458 2.140 -10.272 1.00 94.88 102 ASP A N 1
ATOM 815 C CA . ASP A 1 102 ? 1.662 1.957 -9.468 1.00 94.88 102 ASP A CA 1
ATOM 816 C C . ASP A 1 102 ? 1.874 0.471 -9.134 1.00 94.88 102 ASP A C 1
ATOM 818 O O . ASP A 1 102 ? 0.947 -0.179 -8.641 1.00 94.88 102 ASP A O 1
ATOM 822 N N . PRO A 1 103 ? 3.063 -0.105 -9.382 1.00 95.75 103 PRO A N 1
ATOM 823 C CA . PRO A 1 103 ? 3.349 -1.480 -8.998 1.00 95.75 103 PRO A CA 1
ATOM 824 C C . PRO A 1 103 ? 3.401 -1.621 -7.469 1.00 95.75 103 PRO A C 1
ATOM 826 O O . PRO A 1 103 ? 3.908 -0.744 -6.770 1.00 95.75 103 PRO A O 1
ATOM 829 N N . PHE A 1 104 ? 2.929 -2.748 -6.941 1.00 95.94 104 PHE A N 1
ATOM 830 C CA . PHE A 1 104 ? 3.033 -3.085 -5.517 1.00 95.94 104 PHE A CA 1
ATOM 831 C C . PHE A 1 104 ? 3.455 -4.537 -5.337 1.00 95.94 104 PHE A C 1
ATOM 833 O O . PHE A 1 104 ? 3.192 -5.355 -6.205 1.00 95.94 104 PHE A O 1
ATOM 840 N N . MET A 1 105 ? 4.055 -4.868 -4.196 1.00 95.81 105 MET A N 1
ATOM 841 C CA . MET A 1 105 ? 4.491 -6.233 -3.862 1.00 95.81 105 MET A CA 1
ATOM 842 C C . MET A 1 105 ? 3.642 -6.879 -2.753 1.00 95.81 105 MET A C 1
ATOM 844 O O . MET A 1 105 ? 3.523 -8.097 -2.659 1.00 95.81 105 MET A O 1
ATOM 848 N N . TYR A 1 106 ? 3.041 -6.062 -1.890 1.00 94.88 106 TYR A N 1
ATOM 849 C CA . TYR A 1 106 ? 2.177 -6.491 -0.794 1.00 94.88 106 TYR A CA 1
ATOM 850 C C . TYR A 1 106 ? 1.135 -5.407 -0.498 1.00 94.88 106 TYR A C 1
ATOM 852 O O . TYR A 1 106 ? 1.301 -4.250 -0.882 1.00 94.88 106 TYR A O 1
ATOM 860 N N . LEU A 1 107 ? 0.059 -5.784 0.197 1.00 94.44 107 LEU A N 1
ATOM 861 C CA . LEU A 1 107 ? -1.029 -4.882 0.573 1.00 94.44 107 LEU A CA 1
ATOM 862 C C . LEU A 1 107 ? -1.004 -4.626 2.082 1.00 94.44 107 LEU A C 1
ATOM 864 O O . LEU A 1 107 ? -1.216 -5.546 2.873 1.00 94.44 107 LEU A O 1
ATOM 868 N N . THR A 1 108 ? -0.825 -3.370 2.484 1.00 92.44 108 THR A N 1
ATOM 869 C CA . THR A 1 108 ? -1.032 -2.957 3.877 1.00 92.44 108 THR A CA 1
ATOM 870 C C . THR A 1 108 ? -2.478 -2.518 4.053 1.00 92.44 108 THR A C 1
ATOM 872 O O . THR A 1 108 ? -2.912 -1.525 3.471 1.00 92.44 108 THR A O 1
ATOM 875 N N . LEU A 1 109 ? -3.240 -3.263 4.854 1.00 92.25 109 LEU A N 1
ATOM 876 C CA . LEU A 1 109 ? -4.660 -2.999 5.065 1.00 92.25 109 LEU A CA 1
ATOM 877 C C . LEU A 1 109 ? -4.890 -2.273 6.396 1.00 92.25 109 LEU A C 1
ATOM 879 O O . LEU A 1 109 ? -4.428 -2.749 7.437 1.00 92.25 109 LEU A O 1
ATOM 883 N N . PRO A 1 110 ? -5.632 -1.151 6.407 1.00 89.00 110 PRO A N 1
ATOM 884 C CA . PRO A 1 110 ? -6.002 -0.503 7.652 1.00 89.00 110 PRO A CA 1
ATOM 885 C C . PRO A 1 110 ? -6.990 -1.382 8.422 1.00 89.00 110 PRO A C 1
ATOM 887 O O . PRO A 1 110 ? -7.970 -1.887 7.869 1.00 89.00 110 PRO A O 1
ATOM 890 N N . LEU A 1 111 ? -6.770 -1.523 9.728 1.00 85.88 111 LEU A N 1
ATOM 891 C CA . LEU A 1 111 ? -7.752 -2.164 10.591 1.00 85.88 111 LEU A CA 1
ATOM 892 C C . LEU A 1 111 ? -8.960 -1.233 10.781 1.00 85.88 111 LEU A C 1
ATOM 894 O O . LEU A 1 111 ? -8.778 -0.037 11.034 1.00 85.88 111 LEU A O 1
ATOM 898 N N . PRO A 1 112 ? -10.201 -1.748 10.705 1.00 80.31 112 PRO A N 1
ATOM 899 C CA . PRO A 1 112 ? -11.383 -0.952 10.993 1.00 80.31 112 PRO A CA 1
ATOM 900 C C . PRO A 1 112 ? -11.298 -0.350 12.399 1.00 80.31 112 PRO A C 1
ATOM 902 O O . PRO A 1 112 ? -11.234 -1.069 13.393 1.00 80.31 112 PRO A O 1
ATOM 905 N N . ALA A 1 113 ? -11.377 0.977 12.502 1.00 69.62 113 ALA A N 1
ATOM 906 C CA . ALA A 1 113 ? -11.308 1.705 13.772 1.00 69.62 113 ALA A CA 1
ATOM 907 C C . ALA A 1 113 ? -12.576 1.565 14.644 1.00 69.62 113 ALA A C 1
ATOM 909 O O . ALA A 1 113 ? -12.867 2.448 15.453 1.00 69.62 113 ALA A O 1
ATOM 910 N N . ARG A 1 114 ? -13.357 0.484 14.489 1.00 65.94 114 ARG A N 1
ATOM 911 C CA . ARG A 1 114 ? -14.567 0.208 15.282 1.00 65.94 114 ARG A CA 1
ATOM 912 C C . ARG A 1 114 ? -14.180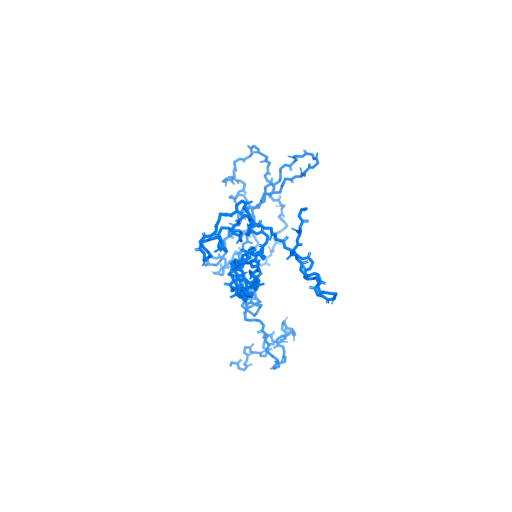 -0.226 16.695 1.00 65.94 114 ARG A C 1
ATOM 914 O O . ARG A 1 114 ? -14.414 -1.355 17.110 1.00 65.94 114 ARG A O 1
ATOM 921 N N . VAL A 1 115 ? -13.566 0.686 17.436 1.00 70.94 115 VAL A N 1
ATOM 922 C CA . V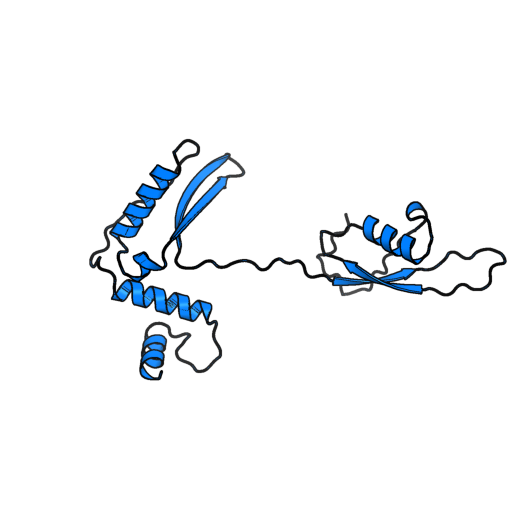AL A 1 115 ? -13.333 0.522 18.862 1.00 70.94 115 VAL A CA 1
ATOM 923 C C . VAL A 1 115 ? -14.652 0.842 19.551 1.00 70.94 115 VAL A C 1
ATOM 925 O O . VAL A 1 115 ? -15.000 2.009 19.738 1.00 70.94 115 VAL A O 1
ATOM 928 N N . GLU A 1 116 ? -15.407 -0.200 19.889 1.00 79.06 116 GLU A N 1
ATOM 929 C CA . GLU A 1 116 ? -16.526 -0.078 20.820 1.00 79.06 116 GLU A CA 1
ATOM 930 C C . GLU A 1 116 ? -15.983 0.451 22.152 1.00 79.06 116 GLU A C 1
ATOM 932 O O . GLU A 1 116 ? -15.225 -0.224 22.851 1.00 79.06 116 GLU A O 1
ATOM 937 N N . LYS A 1 117 ? -16.352 1.680 22.506 1.00 81.12 117 LYS A N 1
ATOM 938 C CA . LYS A 1 117 ? -16.100 2.243 23.832 1.00 81.12 117 LYS A CA 1
ATOM 939 C C . LYS A 1 117 ? -17.329 2.019 24.704 1.00 81.12 117 LYS A C 1
ATOM 941 O O . LYS A 1 117 ? -18.446 1.930 24.208 1.00 81.12 117 LYS A O 1
ATOM 946 N N . THR A 1 118 ? -17.137 1.945 26.016 1.00 83.81 118 THR A N 1
ATOM 947 C CA . THR A 1 118 ? -18.249 1.877 26.975 1.00 83.81 118 THR A CA 1
ATOM 948 C C . THR A 1 118 ? -18.411 3.233 27.654 1.00 83.81 118 THR A C 1
ATOM 950 O O . THR A 1 118 ? -17.424 3.815 28.101 1.00 83.81 118 THR A O 1
ATOM 953 N N . ILE A 1 119 ? -19.638 3.749 27.715 1.00 84.38 119 ILE A N 1
ATOM 954 C CA . ILE A 1 119 ? -20.010 4.940 28.485 1.00 84.38 119 ILE A CA 1
ATOM 955 C C . ILE A 1 119 ? -20.898 4.534 29.661 1.00 84.38 119 ILE A C 1
ATOM 957 O O . ILE A 1 119 ? -21.836 3.752 29.505 1.00 84.38 119 ILE A O 1
ATOM 961 N N . GLU A 1 120 ? -20.593 5.067 30.843 1.00 84.19 120 GLU A N 1
ATOM 962 C CA . GLU A 1 120 ? -21.439 4.935 32.027 1.00 84.19 120 GLU A CA 1
ATOM 963 C C . GLU A 1 120 ? -22.463 6.075 32.048 1.00 84.19 120 GLU A C 1
ATOM 965 O O . GLU A 1 120 ? -22.113 7.255 32.079 1.00 84.19 120 GLU A O 1
ATOM 970 N N . VAL A 1 121 ? -23.743 5.719 32.030 1.00 85.00 121 VAL A N 1
ATOM 971 C CA . VAL A 1 121 ? -24.876 6.641 32.057 1.00 85.00 121 VAL A CA 1
ATOM 972 C C . VAL A 1 121 ? -25.610 6.460 33.376 1.00 85.00 121 VAL A C 1
ATOM 974 O O . VAL A 1 121 ? -26.092 5.374 33.683 1.00 85.00 121 VAL A O 1
ATOM 977 N N . THR A 1 122 ? -25.724 7.528 34.160 1.00 84.94 122 THR A N 1
ATOM 978 C CA . THR A 1 122 ? -26.544 7.517 35.377 1.00 84.94 122 THR A CA 1
ATOM 979 C C . THR A 1 122 ? -27.928 8.067 35.057 1.00 84.94 122 THR A C 1
ATOM 981 O O . THR A 1 122 ? -28.080 9.246 34.743 1.00 84.94 122 THR A O 1
ATOM 984 N N . PHE A 1 123 ? -28.944 7.218 35.146 1.00 84.94 123 PHE A N 1
ATOM 985 C CA . PHE A 1 123 ? -30.337 7.625 35.103 1.00 84.94 123 PHE A CA 1
ATOM 986 C C . PHE A 1 123 ? -30.763 8.130 36.480 1.00 84.94 123 PHE A C 1
ATOM 988 O O . PHE A 1 123 ? -30.744 7.387 37.463 1.00 84.94 123 PHE A O 1
ATOM 995 N N . VAL A 1 124 ? -31.169 9.396 36.539 1.00 85.31 124 VAL A N 1
ATOM 996 C CA . VAL A 1 124 ? -31.737 10.015 37.736 1.00 85.31 124 VAL A CA 1
ATOM 997 C C . VAL A 1 124 ? -33.220 10.257 37.464 1.00 85.31 124 VAL A C 1
ATOM 999 O O . VAL A 1 124 ? -33.547 11.129 36.656 1.00 85.31 124 VAL 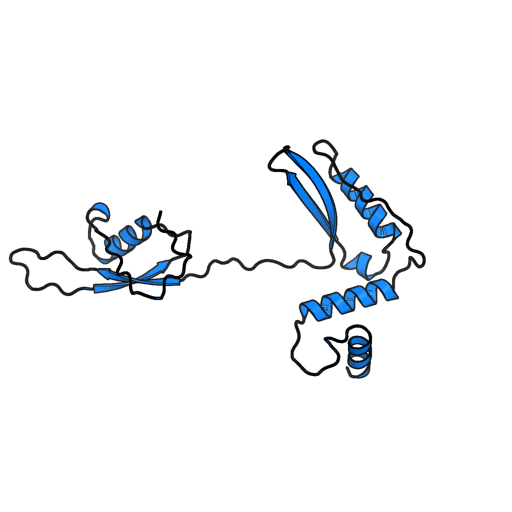A O 1
ATOM 1002 N N . PRO A 1 125 ? -34.132 9.485 38.073 1.00 79.38 125 PRO A N 1
ATOM 1003 C CA . PRO A 1 125 ? -35.552 9.752 37.919 1.00 79.38 125 PRO A CA 1
ATOM 1004 C C . PRO A 1 125 ? -35.926 11.078 38.589 1.00 79.38 125 PRO A C 1
ATOM 1006 O O . PRO A 1 125 ? -35.408 11.422 39.653 1.00 79.38 125 PRO A O 1
ATOM 1009 N N . LEU A 1 126 ? -36.842 11.824 37.967 1.00 76.56 126 LEU A N 1
ATOM 1010 C CA . LEU A 1 126 ? -37.356 13.060 38.553 1.00 76.56 126 LEU A CA 1
ATOM 1011 C C . LEU A 1 126 ? -38.124 12.757 39.851 1.00 76.56 126 LEU A C 1
ATOM 1013 O O . LEU A 1 126 ? -38.850 11.758 39.896 1.00 76.56 126 LEU A O 1
ATOM 1017 N N . PRO A 1 127 ? -38.011 13.613 40.885 1.00 71.31 127 PRO A N 1
ATOM 1018 C CA . PRO A 1 127 ? -38.801 13.477 42.101 1.00 71.31 127 PRO A CA 1
ATOM 1019 C C . PRO A 1 127 ? -40.292 13.511 41.755 1.00 71.31 127 PRO A C 1
ATOM 1021 O O . PRO A 1 127 ? -40.767 14.464 41.139 1.00 71.31 127 PRO A O 1
ATOM 1024 N N . ILE A 1 128 ? -41.027 12.468 42.134 1.00 69.94 128 ILE A N 1
ATOM 1025 C CA . ILE A 1 128 ? -42.483 12.424 41.981 1.00 69.94 128 ILE A CA 1
ATOM 1026 C C . ILE A 1 128 ? -43.083 12.762 43.352 1.00 69.94 128 ILE A C 1
ATOM 1028 O O . ILE A 1 128 ? -42.712 12.103 44.327 1.00 69.94 128 ILE A O 1
ATOM 1032 N N . PRO A 1 129 ? -43.991 13.751 43.462 1.00 65.81 129 PRO A N 1
ATOM 1033 C CA . PRO A 1 129 ? -44.692 14.027 44.713 1.00 65.81 129 PRO A CA 1
ATOM 1034 C C . PRO A 1 129 ? -45.366 12.751 45.233 1.00 65.81 129 PRO A C 1
ATOM 1036 O O . PRO A 1 129 ? -46.029 12.052 44.470 1.00 65.81 129 PRO A O 1
ATOM 1039 N N . ASN A 1 130 ? -45.181 12.437 46.516 1.00 65.62 130 ASN A N 1
ATOM 1040 C CA . ASN A 1 130 ? -45.714 11.246 47.197 1.00 65.62 130 ASN A CA 1
ATOM 1041 C C . ASN A 1 130 ? -45.147 9.882 46.755 1.00 65.62 130 ASN A C 1
ATOM 1043 O O . ASN A 1 130 ? -45.540 8.862 47.318 1.00 65.62 130 ASN A O 1
ATOM 1047 N N . ALA A 1 131 ? -44.194 9.831 45.820 1.00 61.97 131 ALA A N 1
ATOM 1048 C CA . ALA A 1 131 ? -43.362 8.645 45.643 1.00 61.97 131 ALA A CA 1
ATOM 1049 C C . ALA A 1 131 ? -42.111 8.815 46.512 1.00 61.97 131 ALA A C 1
ATOM 1051 O O . ALA A 1 131 ? -41.471 9.864 46.475 1.00 61.97 131 ALA A O 1
ATOM 1052 N N . GLY A 1 132 ? -41.759 7.803 47.306 1.00 67.06 132 GLY A N 1
ATOM 1053 C CA . GLY A 1 132 ? -40.557 7.834 48.143 1.00 67.06 132 GLY A CA 1
ATOM 1054 C C . GLY A 1 132 ? -39.266 8.144 47.364 1.00 67.06 132 GLY A C 1
ATOM 1055 O O . GLY A 1 132 ? -39.238 8.214 46.135 1.00 67.06 132 GLY A O 1
ATOM 1056 N N . LYS A 1 133 ? -38.161 8.322 48.095 1.00 67.44 133 LYS A N 1
ATOM 1057 C CA . LYS A 1 133 ? -36.846 8.655 47.528 1.00 67.44 133 LYS A CA 1
ATOM 1058 C C . LYS A 1 133 ? -36.424 7.612 46.481 1.00 67.44 133 LYS A C 1
ATOM 1060 O O . LYS A 1 133 ? -36.128 6.474 46.827 1.00 67.44 133 LYS A O 1
ATOM 1065 N N . GLN A 1 134 ? -36.381 8.006 45.209 1.0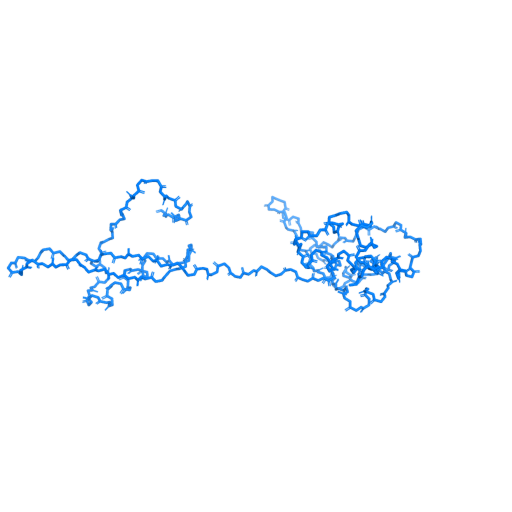0 71.12 134 GLN A N 1
ATOM 1066 C CA . GLN A 1 134 ? -35.916 7.140 44.124 1.00 71.12 134 GLN A CA 1
ATOM 1067 C C . GLN A 1 134 ? -34.389 7.192 44.030 1.00 71.12 134 GLN A C 1
ATOM 1069 O O . GLN A 1 134 ? -33.782 8.259 44.154 1.00 71.12 134 GLN A O 1
ATOM 1074 N N . THR A 1 135 ? -33.759 6.038 43.833 1.00 78.25 135 THR A N 1
ATOM 1075 C CA . THR A 1 135 ? -32.303 5.918 43.729 1.00 78.25 135 THR A CA 1
ATOM 1076 C C . THR A 1 135 ? -31.846 6.036 42.270 1.00 78.25 135 THR A C 1
ATOM 1078 O O . THR A 1 135 ? -32.496 5.492 41.375 1.00 78.25 135 THR A O 1
ATOM 1081 N N . PRO A 1 136 ? -30.734 6.744 41.994 1.00 84.50 136 PRO A N 1
ATOM 1082 C CA . PRO A 1 136 ? -30.131 6.755 40.665 1.00 84.50 136 PRO A CA 1
ATOM 1083 C C . PRO A 1 136 ? -29.687 5.356 40.226 1.00 84.50 136 PRO A C 1
ATOM 1085 O O . PRO A 1 136 ? -29.135 4.601 41.026 1.00 84.50 136 PRO A O 1
ATOM 1088 N N . ILE A 1 137 ? -29.874 5.037 38.944 1.00 86.19 137 ILE A N 1
ATOM 1089 C CA . ILE A 1 137 ? -29.491 3.748 38.351 1.00 86.19 137 ILE A CA 1
ATOM 1090 C C . ILE A 1 137 ? -28.375 3.979 37.338 1.00 86.19 137 ILE A C 1
ATOM 1092 O O . ILE A 1 137 ? -28.466 4.876 36.503 1.00 86.19 137 ILE A O 1
ATOM 1096 N N . LYS A 1 138 ? -27.324 3.162 37.392 1.00 87.69 138 LYS A N 1
ATOM 1097 C CA . LYS A 1 138 ? -26.201 3.221 36.453 1.00 87.69 138 LYS A CA 1
ATOM 1098 C C . LYS A 1 138 ? -26.376 2.192 35.344 1.00 87.69 138 LYS A C 1
ATOM 1100 O O . LYS A 1 138 ? -26.655 1.028 35.614 1.00 87.69 138 LYS A O 1
ATOM 1105 N N . TYR A 1 139 ? -26.156 2.620 34.110 1.00 86.62 139 TYR A N 1
ATOM 1106 C CA . TYR A 1 139 ? -26.155 1.784 32.919 1.00 86.62 139 TYR A CA 1
ATOM 1107 C C . TYR A 1 139 ? -24.813 1.908 32.209 1.00 86.62 139 TYR A C 1
ATOM 1109 O O . TYR A 1 139 ? -24.303 3.009 32.035 1.00 86.62 139 TYR A O 1
ATOM 1117 N N . ALA A 1 140 ? -24.262 0.788 31.757 1.00 87.56 140 ALA A N 1
ATOM 1118 C CA . ALA A 1 140 ? -23.144 0.777 30.826 1.00 87.56 140 ALA A CA 1
ATOM 1119 C C . ALA A 1 140 ? -23.698 0.581 29.411 1.00 87.56 140 ALA A C 1
ATOM 1121 O O . ALA A 1 140 ? -24.450 -0.367 29.166 1.00 87.56 140 ALA A O 1
ATOM 1122 N N . MET A 1 141 ? -23.362 1.485 28.495 1.00 84.75 141 MET A N 1
ATOM 1123 C CA . MET A 1 141 ? -23.730 1.388 27.084 1.00 84.75 141 MET A CA 1
ATOM 1124 C C . MET A 1 141 ? -22.466 1.336 26.237 1.00 84.75 141 MET A C 1
ATOM 1126 O O . MET A 1 141 ? -21.550 2.134 26.430 1.00 84.75 141 MET A O 1
ATOM 1130 N N . LYS A 1 142 ? -22.426 0.422 25.270 1.00 85.12 142 LYS A N 1
ATOM 1131 C CA . LYS A 1 142 ? -21.390 0.426 24.240 1.00 85.12 142 LYS A CA 1
ATOM 1132 C C . LYS A 1 142 ? -21.739 1.436 23.149 1.00 85.12 142 LYS A C 1
ATOM 1134 O O . LYS A 1 142 ? -22.894 1.522 22.742 1.00 85.12 142 LYS A O 1
ATOM 1139 N N . TYR A 1 143 ? -20.751 2.176 22.667 1.00 82.56 143 TYR A N 1
ATOM 1140 C CA . TYR A 1 143 ? -20.906 3.141 21.586 1.00 82.56 143 TYR A CA 1
ATOM 1141 C C . TYR A 1 143 ? -19.666 3.161 20.690 1.00 82.56 143 TYR A C 1
ATOM 1143 O O . TYR A 1 143 ? -18.562 2.815 21.116 1.00 82.56 143 TYR A O 1
ATOM 1151 N N . ILE A 1 144 ? -19.842 3.603 19.448 1.00 80.38 144 ILE A N 1
ATOM 1152 C CA . ILE A 1 144 ? -18.751 3.806 18.495 1.00 80.38 144 ILE A CA 1
ATOM 1153 C C . ILE A 1 144 ? -18.493 5.317 18.393 1.00 80.38 144 ILE A C 1
ATOM 1155 O O . ILE A 1 144 ? -19.408 6.062 18.017 1.00 80.38 144 ILE A O 1
ATOM 1159 N N . PRO A 1 145 ? -17.278 5.801 18.722 1.00 73.62 145 PRO A N 1
ATOM 1160 C CA . PRO A 1 145 ? -16.929 7.214 18.586 1.00 73.62 145 PRO A CA 1
ATOM 1161 C C . PRO A 1 145 ? -17.232 7.752 17.181 1.00 73.62 145 PRO A C 1
ATOM 1163 O O . PRO A 1 145 ? -17.052 7.045 16.190 1.00 73.62 145 PRO A O 1
ATOM 1166 N N . ASN A 1 146 ? -17.703 9.000 17.093 1.00 69.94 146 ASN A N 1
ATOM 1167 C CA . ASN A 1 146 ? -18.050 9.698 15.842 1.00 69.94 146 ASN A CA 1
ATOM 1168 C C . ASN A 1 146 ? -19.140 9.037 14.975 1.00 69.94 146 ASN A C 1
ATOM 1170 O O . ASN A 1 146 ? -19.430 9.528 13.888 1.00 69.94 146 ASN A O 1
ATOM 1174 N N . THR A 1 147 ? -19.759 7.951 15.446 1.00 76.94 147 THR A N 1
ATOM 1175 C CA . THR A 1 147 ? -20.795 7.211 14.708 1.00 76.94 147 THR A CA 1
ATOM 1176 C C . THR A 1 147 ? -22.100 7.156 15.497 1.00 76.94 147 THR A C 1
ATOM 1178 O O . THR A 1 147 ? -23.153 7.506 14.968 1.00 76.94 147 THR A O 1
ATOM 1181 N N . THR A 1 148 ? -22.040 6.764 16.775 1.00 78.06 148 THR A N 1
ATOM 1182 C CA . THR A 1 148 ? -23.221 6.659 17.644 1.00 78.06 148 THR A CA 1
ATOM 1183 C C . THR A 1 148 ? -23.752 8.044 18.003 1.00 78.06 148 THR A C 1
ATOM 1185 O O . THR A 1 148 ? -23.048 8.852 18.615 1.00 78.06 148 THR A O 1
ATOM 1188 N N . LYS A 1 149 ? -25.015 8.321 17.660 1.00 81.88 149 LYS A N 1
ATOM 1189 C CA . LYS A 1 149 ? -25.660 9.608 17.968 1.00 81.88 149 LYS A CA 1
ATOM 1190 C C . LYS A 1 149 ? -26.287 9.613 19.362 1.00 81.88 149 LYS A C 1
ATOM 1192 O O . LYS A 1 149 ? -26.749 8.594 19.866 1.00 81.88 149 LYS A O 1
ATOM 1197 N N . MET A 1 150 ? -26.453 10.805 19.940 1.00 76.19 150 MET A N 1
ATOM 1198 C CA . MET A 1 150 ? -27.102 10.994 21.250 1.00 76.19 150 MET A CA 1
ATOM 1199 C C . MET A 1 150 ? -28.538 10.431 21.316 1.00 76.19 150 MET A C 1
ATOM 1201 O O . MET A 1 150 ? -29.021 10.037 22.377 1.00 76.19 150 MET A O 1
ATOM 1205 N N . ARG A 1 151 ? -29.228 10.355 20.170 1.00 82.44 151 ARG A N 1
ATOM 1206 C CA . ARG A 1 151 ? -30.557 9.736 20.055 1.00 82.44 151 ARG A CA 1
ATOM 1207 C C . ARG A 1 151 ? -30.534 8.257 20.450 1.00 82.44 151 ARG A C 1
ATOM 1209 O O . ARG A 1 151 ? -31.439 7.805 21.141 1.00 82.44 151 ARG A O 1
ATOM 1216 N N . GLU A 1 152 ? -29.503 7.523 20.043 1.00 83.38 152 GLU A N 1
ATOM 1217 C CA . GLU A 1 152 ? -29.350 6.098 20.359 1.00 83.38 152 GLU A CA 1
ATOM 1218 C C . GLU A 1 152 ? -29.161 5.886 21.863 1.00 83.38 152 GLU A C 1
ATOM 1220 O O . GLU A 1 152 ? -29.756 4.976 22.433 1.00 83.38 152 GLU A O 1
ATOM 1225 N N . LEU A 1 153 ? -28.445 6.798 22.531 1.00 82.75 153 LEU A N 1
ATOM 1226 C CA . LEU A 1 153 ? -28.296 6.782 23.986 1.00 82.75 153 LEU A CA 1
ATOM 1227 C C . LEU A 1 153 ? -29.633 7.004 24.707 1.00 82.75 153 LEU A C 1
ATOM 1229 O O . LEU A 1 153 ? -29.944 6.291 25.662 1.00 82.75 153 LEU A O 1
ATOM 1233 N N . LYS A 1 154 ? -30.470 7.938 24.227 1.00 84.12 154 LYS A N 1
ATOM 1234 C CA . LYS A 1 154 ? -31.826 8.130 24.775 1.00 84.12 154 LYS A CA 1
ATOM 1235 C C . LYS A 1 154 ? -32.695 6.891 24.595 1.00 84.12 154 LYS A C 1
ATOM 1237 O O . LYS A 1 154 ? -33.396 6.523 25.532 1.00 84.12 154 LYS A O 1
ATOM 1242 N N . HIS A 1 155 ? -32.654 6.254 23.425 1.00 87.75 155 HIS A N 1
ATOM 1243 C CA . HIS A 1 155 ? -33.421 5.030 23.183 1.00 87.75 155 HIS A CA 1
ATOM 1244 C C . HIS A 1 155 ? -32.962 3.878 24.077 1.00 87.75 155 HIS A C 1
ATOM 1246 O O . HIS A 1 155 ? -33.808 3.228 24.683 1.00 87.75 155 HIS A O 1
ATOM 1252 N N . TYR A 1 156 ? -31.651 3.689 24.239 1.00 86.88 156 TYR A N 1
ATOM 1253 C CA . TYR A 1 156 ? -31.101 2.652 25.111 1.00 86.88 156 TYR A CA 1
ATOM 1254 C C . TYR A 1 156 ? -31.560 2.812 26.569 1.00 86.88 156 TYR A C 1
ATOM 1256 O O . TYR A 1 156 ? -32.042 1.867 27.192 1.00 86.88 156 TYR A O 1
ATOM 1264 N N . VAL A 1 157 ? -31.472 4.030 27.116 1.00 86.12 157 VAL A N 1
ATOM 1265 C CA . VAL A 1 157 ? -31.927 4.303 28.490 1.00 86.12 157 VAL A CA 1
ATOM 1266 C C . VAL A 1 157 ? -33.448 4.184 28.603 1.00 86.12 157 VAL A C 1
ATOM 1268 O O . VAL A 1 157 ? -33.946 3.653 29.593 1.00 86.12 157 VAL A O 1
ATOM 1271 N N . ALA A 1 158 ? -34.199 4.652 27.606 1.00 86.94 158 ALA A N 1
ATOM 1272 C CA . ALA A 1 158 ? -35.657 4.557 27.570 1.00 86.94 158 ALA A CA 1
ATOM 1273 C C . ALA A 1 158 ? -36.154 3.107 27.599 1.00 86.94 158 ALA A C 1
ATOM 1275 O O . ALA A 1 158 ? -37.051 2.793 28.380 1.00 86.94 158 ALA A O 1
ATOM 1276 N N . GLU A 1 159 ? -35.535 2.226 26.812 1.00 89.00 159 GLU A N 1
ATOM 1277 C CA . GLU A 1 159 ? -35.840 0.794 26.784 1.00 89.00 159 GLU A CA 1
ATOM 1278 C C . GLU A 1 159 ? -35.586 0.143 28.150 1.00 89.00 159 GLU A C 1
ATOM 1280 O O . GLU A 1 159 ? -36.444 -0.566 28.671 1.00 89.00 159 GLU A O 1
ATOM 1285 N N . LYS A 1 160 ? -34.447 0.448 28.788 1.00 86.00 160 LYS A N 1
ATOM 1286 C CA . LYS A 1 160 ? -34.100 -0.110 30.106 1.00 86.00 160 LYS A CA 1
ATOM 1287 C C . LYS A 1 160 ? -34.934 0.447 31.259 1.00 86.00 160 LYS A C 1
ATOM 1289 O O . LYS A 1 160 ? -35.120 -0.238 32.259 1.00 86.00 160 LYS A O 1
ATOM 1294 N N . THR A 1 161 ? -35.425 1.678 31.141 1.00 83.50 161 THR A N 1
ATOM 1295 C CA . THR A 1 161 ? -36.179 2.363 32.208 1.00 83.50 161 THR A CA 1
ATOM 1296 C C . THR A 1 161 ? -37.694 2.349 31.998 1.00 83.50 161 THR A C 1
ATOM 1298 O O . THR A 1 161 ? -38.425 2.821 32.871 1.00 83.50 161 THR A O 1
ATOM 1301 N N . GLY A 1 162 ? -38.182 1.858 30.853 1.00 82.44 162 GLY A N 1
ATOM 1302 C CA . GLY A 1 162 ? -39.598 1.920 30.472 1.00 82.44 162 GLY A CA 1
ATOM 1303 C C . GLY A 1 162 ? -40.127 3.352 30.311 1.00 82.44 162 GLY A C 1
ATOM 1304 O O . GLY A 1 162 ? -41.319 3.605 30.493 1.00 82.44 162 GLY A O 1
ATOM 1305 N N . ARG A 1 163 ? -39.250 4.328 30.039 1.00 82.56 163 ARG A N 1
ATOM 1306 C CA . ARG A 1 163 ? -39.607 5.752 29.917 1.00 82.56 163 ARG A CA 1
ATOM 1307 C C . ARG A 1 163 ? -39.644 6.180 28.459 1.00 82.56 163 ARG A C 1
ATOM 1309 O O . ARG A 1 163 ? -38.991 5.602 27.605 1.00 82.56 163 ARG A O 1
ATOM 1316 N N . ASN A 1 164 ? -40.389 7.243 28.170 1.00 82.81 164 ASN A N 1
ATOM 1317 C CA . ASN A 1 164 ? -40.427 7.800 26.824 1.00 82.81 164 ASN A CA 1
ATOM 1318 C C . ASN A 1 164 ? -39.088 8.510 26.500 1.00 82.81 164 ASN A C 1
ATOM 1320 O O . ASN A 1 164 ? -38.721 9.425 27.247 1.00 82.81 164 ASN A O 1
ATOM 1324 N N . PRO A 1 165 ? -38.397 8.166 25.390 1.00 80.88 165 PRO A N 1
ATOM 1325 C CA . PRO A 1 165 ? -37.128 8.787 24.997 1.00 80.88 165 PRO A CA 1
ATOM 1326 C C . PRO A 1 165 ? -37.185 10.318 24.896 1.00 80.88 165 PRO A C 1
ATOM 1328 O O . PRO A 1 165 ? -36.223 10.997 25.256 1.00 80.88 165 PRO A O 1
ATOM 1331 N N . SER A 1 166 ? -38.314 10.879 24.454 1.00 83.12 166 SER A N 1
ATOM 1332 C CA . SER A 1 166 ? -38.496 12.328 24.285 1.00 83.12 166 SER A CA 1
ATOM 1333 C C . SER A 1 166 ? -38.568 13.082 25.612 1.00 83.12 166 SER A C 1
ATOM 1335 O O . SER A 1 166 ? -38.315 14.282 25.648 1.00 83.12 166 SER A O 1
ATOM 1337 N N . LYS A 1 167 ? -38.886 12.387 26.712 1.00 80.31 167 LYS A N 1
ATOM 1338 C CA . LYS A 1 167 ? -38.936 12.964 28.065 1.00 80.31 167 LYS A CA 1
ATOM 1339 C C . LYS A 1 167 ? -37.603 12.843 28.814 1.00 80.31 167 LYS A C 1
ATOM 1341 O O . LYS A 1 167 ? -37.508 13.303 29.948 1.00 80.31 167 LYS A O 1
ATOM 1346 N N . LEU A 1 168 ? -36.582 12.229 28.209 1.00 80.25 168 LEU A N 1
ATOM 1347 C CA . LEU A 1 168 ? -35.249 12.122 28.799 1.00 80.25 168 LEU A CA 1
ATOM 1348 C C . LEU A 1 168 ? -34.420 13.376 28.499 1.00 80.25 168 LEU A C 1
ATOM 1350 O O . LEU A 1 168 ? -34.164 13.722 27.337 1.00 80.25 168 LEU A O 1
ATOM 1354 N N . VAL A 1 169 ? -33.954 14.018 29.568 1.00 80.69 169 VAL A N 1
ATOM 1355 C CA . VAL A 1 169 ? -32.967 15.102 29.531 1.00 80.69 169 VAL A CA 1
ATOM 1356 C C . VAL A 1 169 ? -31.597 14.506 29.837 1.00 80.69 169 VAL A C 1
ATOM 1358 O O . VAL A 1 169 ? -31.461 13.696 30.751 1.00 80.69 169 VAL A O 1
ATOM 1361 N N . ILE A 1 170 ? -30.587 14.880 29.053 1.00 78.19 170 ILE A N 1
ATOM 1362 C CA . ILE A 1 170 ? -29.211 14.411 29.235 1.00 78.19 170 ILE A CA 1
ATOM 1363 C C . ILE A 1 170 ? -28.401 15.561 29.815 1.00 78.19 170 ILE A C 1
ATOM 1365 O O . ILE A 1 170 ? -28.399 16.653 29.254 1.00 78.19 170 ILE A O 1
ATOM 1369 N N . ALA A 1 171 ? -27.695 15.293 30.908 1.00 74.88 171 ALA A N 1
ATOM 1370 C CA . ALA A 1 171 ? -26.688 16.183 31.460 1.00 74.88 171 ALA A CA 1
ATOM 1371 C C . ALA A 1 171 ? -25.318 15.516 31.319 1.00 74.88 171 ALA A C 1
ATOM 1373 O O . ALA A 1 171 ? -25.148 14.352 31.684 1.00 74.88 171 ALA A O 1
ATOM 1374 N N . VAL A 1 172 ? -24.341 16.249 30.791 1.00 69.56 172 VAL A N 1
ATOM 1375 C CA . VAL A 1 172 ? -22.957 15.778 30.685 1.00 69.56 172 VAL A CA 1
ATOM 1376 C C . VAL A 1 172 ? -22.174 16.381 31.843 1.00 69.56 172 VAL A C 1
ATOM 1378 O O . VAL A 1 172 ? -22.062 17.600 31.956 1.00 69.56 172 VAL A O 1
ATOM 1381 N N . LYS A 1 173 ? -21.629 15.537 32.723 1.00 58.25 173 LYS A N 1
ATOM 1382 C CA . LYS A 1 173 ? -20.695 15.997 33.753 1.00 58.25 173 LYS A CA 1
ATOM 1383 C C . LYS A 1 173 ? -19.329 16.210 33.103 1.00 58.25 173 LYS A C 1
ATOM 1385 O O . LYS A 1 173 ? -18.622 15.244 32.825 1.00 58.25 173 LYS A O 1
ATOM 1390 N N . LEU A 1 174 ? -18.957 17.467 32.875 1.00 48.81 174 LEU A N 1
ATOM 1391 C CA . LEU A 1 174 ? -17.598 17.832 32.480 1.00 48.81 174 LEU A CA 1
ATOM 1392 C C . LEU A 1 174 ? -16.679 17.658 33.695 1.00 48.81 174 LEU A C 1
ATOM 1394 O O . LEU A 1 174 ? -16.700 18.456 34.630 1.00 48.81 174 LEU A O 1
ATOM 1398 N N . ILE A 1 175 ? -15.903 16.575 33.714 1.00 44.28 175 ILE A N 1
ATOM 1399 C CA . ILE A 1 175 ? -14.811 16.405 34.674 1.00 44.28 175 ILE A CA 1
ATOM 1400 C C . ILE A 1 175 ? -13.584 17.075 34.050 1.00 44.28 175 ILE A C 1
ATOM 1402 O O . ILE A 1 175 ? -13.104 16.640 33.002 1.00 44.28 175 ILE A O 1
ATOM 1406 N N . TYR A 1 176 ? -13.118 18.163 34.669 1.00 37.94 176 TYR A N 1
ATOM 1407 C CA . TYR A 1 176 ? -11.913 18.884 34.257 1.00 37.94 176 TYR A CA 1
ATOM 1408 C C . TYR A 1 176 ? -10.737 17.902 34.055 1.00 37.94 176 TYR A C 1
ATOM 1410 O O . TYR A 1 176 ? -10.473 17.056 34.908 1.00 37.94 176 TYR A O 1
ATOM 1418 N N . ASN A 1 177 ? -10.041 18.056 32.921 1.00 34.56 177 ASN A N 1
ATOM 1419 C CA . ASN A 1 177 ? -8.779 17.415 32.509 1.00 34.56 177 ASN A CA 1
ATOM 1420 C C . ASN A 1 177 ? -8.756 16.021 31.849 1.00 34.56 177 ASN A C 1
ATOM 1422 O O . ASN A 1 177 ? -7.669 15.479 31.654 1.00 34.56 177 ASN A O 1
ATOM 1426 N N . ARG A 1 178 ? -9.872 15.478 31.347 1.00 35.41 178 ARG A N 1
ATOM 1427 C CA . ARG A 1 178 ? -9.823 14.441 30.285 1.00 35.41 178 ARG A CA 1
ATOM 1428 C C . ARG A 1 178 ? -10.955 14.613 29.272 1.00 35.41 178 ARG A C 1
ATOM 1430 O O . ARG A 1 178 ? -11.849 13.783 29.148 1.00 35.41 178 ARG A O 1
ATOM 1437 N N . LEU A 1 179 ? -10.897 15.711 28.522 1.00 36.44 179 LEU A N 1
ATOM 1438 C CA . LEU A 1 179 ? -11.513 15.756 27.200 1.00 36.44 179 LEU A CA 1
ATOM 1439 C C . LEU A 1 179 ? -10.633 14.914 26.273 1.00 36.44 179 LEU A C 1
ATOM 1441 O O . LEU A 1 179 ? -9.589 15.367 25.815 1.00 36.44 179 LEU A O 1
ATOM 1445 N N . ASP A 1 180 ? -11.044 13.672 26.017 1.00 35.34 180 ASP A N 1
ATOM 1446 C CA . ASP A 1 180 ? -10.686 13.026 24.756 1.00 35.34 180 ASP A CA 1
ATOM 1447 C C . ASP A 1 180 ? -11.322 13.917 23.680 1.00 35.34 180 ASP A C 1
ATOM 1449 O O . ASP A 1 180 ? -12.544 13.927 23.505 1.00 35.34 180 ASP A O 1
ATOM 1453 N N . SER A 1 181 ? -10.501 14.751 23.041 1.00 34.94 181 SER A N 1
ATOM 1454 C CA . SER A 1 181 ? -10.834 15.803 22.066 1.00 34.94 181 SER A CA 1
ATOM 1455 C C . SER A 1 181 ? -11.529 15.290 20.793 1.00 34.94 181 SER A C 1
ATOM 1457 O O . SER A 1 181 ? -11.627 15.989 19.791 1.00 34.94 181 SER A O 1
ATOM 1459 N N . ARG A 1 182 ? -12.035 14.055 20.834 1.00 38.47 182 ARG A N 1
ATOM 1460 C CA . ARG A 1 182 ? -12.746 13.340 19.776 1.00 38.47 182 ARG A CA 1
ATOM 1461 C C . ARG A 1 182 ? -14.238 13.172 20.051 1.00 38.47 182 ARG A C 1
ATOM 1463 O O . ARG A 1 182 ? -14.936 12.625 19.212 1.00 38.47 182 ARG A O 1
ATOM 1470 N N . MET A 1 183 ? -14.750 13.630 21.191 1.00 35.00 183 MET A N 1
ATOM 1471 C CA . MET A 1 183 ? -16.192 13.824 21.372 1.00 35.00 183 MET A CA 1
ATOM 1472 C C . MET A 1 183 ? -16.553 15.212 20.848 1.00 35.00 183 MET A C 1
ATOM 1474 O O . MET A 1 183 ? -16.755 16.146 21.620 1.00 35.00 183 MET A O 1
ATOM 1478 N N . ALA A 1 184 ? -16.568 15.353 19.521 1.00 28.41 184 ALA A N 1
ATOM 1479 C CA . ALA A 1 184 ? -17.160 16.511 18.870 1.00 28.41 184 ALA A CA 1
ATOM 1480 C C . ALA A 1 184 ? -18.664 16.496 19.176 1.00 28.41 184 ALA A C 1
ATOM 1482 O O . ALA A 1 184 ? -19.445 15.761 18.571 1.00 28.41 184 ALA A O 1
ATOM 1483 N N . PHE A 1 185 ? -19.046 17.261 20.192 1.00 40.12 185 PHE A N 1
ATOM 1484 C CA . PHE A 1 185 ? -20.410 17.721 20.361 1.00 40.12 185 PHE A CA 1
ATOM 1485 C C . PHE A 1 185 ? -20.626 18.782 19.278 1.00 40.12 185 PHE A C 1
ATOM 1487 O O . PHE A 1 185 ? -1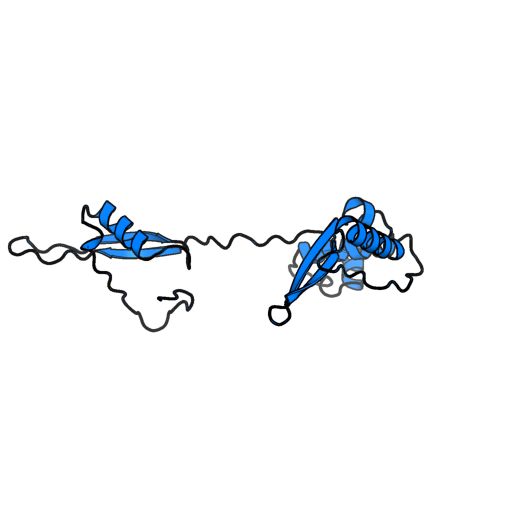9.846 19.729 19.204 1.00 40.12 185 PHE A O 1
ATOM 1494 N N . LEU A 1 186 ? -21.605 18.557 18.395 1.00 31.08 186 LEU A N 1
ATOM 1495 C CA . LEU A 1 186 ? -22.138 19.616 17.533 1.00 31.08 186 LEU A CA 1
ATOM 1496 C C . LEU A 1 186 ? -22.585 20.801 18.391 1.00 31.08 186 LEU A C 1
ATOM 1498 O O . LEU A 1 186 ? -23.244 20.533 19.426 1.00 31.08 186 LEU A O 1
#

Foldseek 3Di:
DVVVLCVCCVVPVVSVDDDDDDPVVVVVVVLVVVQVVFFPAPDQDDADFQKDWPPDDPVVSQVNLVVNVNSRTDGPLCVPFKDWDWDWDADPPPRTIITGIHIDRDDDDDDPLQPFDKDKDWDDDDDDVPDPDDDIDIDIDTDGQPPDDVLVVLVVVCVVVVHDSVPDDDDDDDDPDDDPVRNPDD

Radius of gyration: 29.29 Å; chains: 1; bounding box: 71×42×70 Å